Protein AF-0000000068183685 (afdb_homodimer)

Foldseek 3Di:
DDPPDDPPDPPPPPPPPPPPPPPCPVPLDWDDPDVPDTFFKKKKKKKWFAAPPPVRVLVVQLVVLCVVCVVVLVPQPFWPDWDWDADPP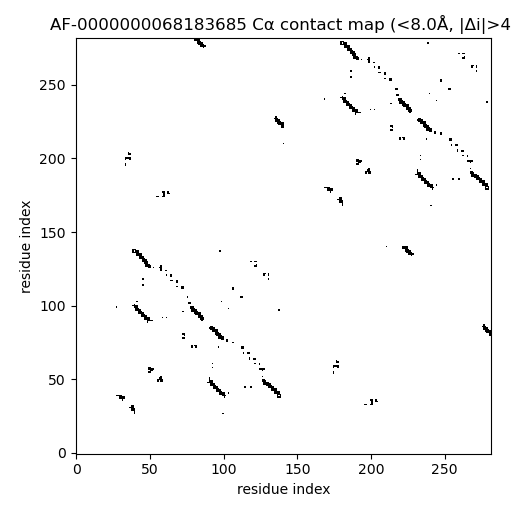RRMTMIITMGTPVSVVVCVVVVVPPVVSSLVSSVPRPRIGDIDMDMDGDDDD/DDPDDPPPDPPPPPPPPPPPPPPCPVPQDWDDPDPPDTFFKKKKKKKWAAAPPPVRVLVVQLVVLCVVCVVVLVPQPFWPDWDWDADPPRRMTMIMTMGTPVRVVVCVVVVVPPVVSSVVSSVPGPRIGDIDMDMDGDDDD

Sequence (282 aa):
MMLAGLSPHTFRHIFSRTAQIAANYNSRTMNTITEGVQFDTIAREWRCKWSVSDDKKSLQEAQKALESVLADVKKVEGVKDVQRVVCGGCLDFKVMTSLPADKFGAWEEAKFAPEEDFLGKLKEIDGISTIETQTFTLMPMMMLAGLSPHTFRHIFSRTAQIAANYNSRTMNTITEGVQFDTIAREWRCKWSVSDDKKSLQEAQKALESVLADVKKVEGVKDVQRVVCGGCLDFKVMTSLPADKFGAWEEAKFAPEEDFLGKLKEIDGISTIETQTFTLMPM

Secondary structure (DSSP, 8-state):
------------------------------EEEETTEEESEEEEEEEEE---HHHHHHHHHHHHHHHHHHHHHHHSTT--EEEEEE-TTT-EEEEEEEEEHHHHHHHHHTTTTTHHHHHHHHHTSTT-EEEEEEEEEEEE-/------------------------------EEEETTEEESEEEEEEEEE---HHHHHHHHHHHHHHHHHHHHHHHSTT--EEEEEE-TTT-EEEEEEEEEHHHHHHHHHTTTTTHHHHHHHHHTSTT-EEEEEEEEEEEE-

pLDDT: mean 85.51, std 25.71, range [27.3, 98.94]

Structure (mmCIF, N/CA/C/O backbone):
data_AF-0000000068183685-model_v1
#
loop_
_entity.id
_entity.type
_entity.pdbx_description
1 polymer 'Uncharacterized protein'
#
loop_
_atom_site.group_PDB
_atom_site.id
_atom_site.type_symbol
_atom_site.label_atom_id
_atom_site.label_alt_id
_atom_site.label_comp_id
_atom_site.label_asym_id
_atom_site.label_entity_id
_atom_site.label_seq_id
_atom_site.pdbx_PDB_ins_code
_atom_site.Cartn_x
_atom_site.Cartn_y
_atom_site.Cartn_z
_atom_site.occupancy
_atom_site.B_iso_or_equiv
_atom_site.auth_seq_id
_atom_site.auth_comp_id
_atom_site.auth_asym_id
_atom_site.auth_atom_id
_atom_site.pdbx_PDB_model_num
ATOM 1 N N . MET A 1 1 ? -35 -3.252 83.375 1 29.41 1 MET A N 1
ATOM 2 C CA . MET A 1 1 ? -33.688 -3.443 82.688 1 29.41 1 MET A CA 1
ATOM 3 C C . MET A 1 1 ? -33.875 -4.211 81.375 1 29.41 1 MET A C 1
ATOM 5 O O . MET A 1 1 ? -33.906 -5.441 81.375 1 29.41 1 MET A O 1
ATOM 9 N N . MET A 1 2 ? -34.75 -3.703 80.438 1 31.48 2 MET A N 1
ATOM 10 C CA . MET A 1 2 ? -35.281 -4.285 79.25 1 31.48 2 MET A CA 1
ATOM 11 C C . MET A 1 2 ? -34.188 -4.461 78.188 1 31.48 2 MET A C 1
ATOM 13 O O . MET A 1 2 ? -33.469 -3.508 77.875 1 31.48 2 MET A O 1
ATOM 17 N N . LEU A 1 3 ? -33.594 -5.652 78.062 1 31.31 3 LEU A N 1
ATOM 18 C CA . LEU A 1 3 ? -32.562 -6.215 77.188 1 31.31 3 LEU A CA 1
ATOM 19 C C . LEU A 1 3 ? -32.969 -6.031 75.688 1 31.31 3 LEU A C 1
ATOM 21 O O . LEU A 1 3 ? -33.969 -6.59 75.25 1 31.31 3 LEU A O 1
ATOM 25 N N . ALA A 1 4 ? -32.812 -4.828 75.188 1 34.06 4 ALA A N 1
ATOM 26 C CA . ALA A 1 4 ? -33.094 -4.453 73.812 1 34.06 4 ALA A CA 1
ATOM 27 C C . ALA A 1 4 ? -32.344 -5.359 72.812 1 34.06 4 ALA A C 1
ATOM 29 O O . ALA A 1 4 ? -31.172 -5.66 73 1 34.06 4 ALA A O 1
ATOM 30 N N . GLY A 1 5 ? -33.031 -6.277 72.25 1 30.73 5 GLY A N 1
ATOM 31 C CA . GLY A 1 5 ? -32.688 -7.324 71.312 1 30.73 5 GLY A CA 1
ATOM 32 C C . GLY A 1 5 ? -31.953 -6.809 70.125 1 30.73 5 GLY A C 1
ATOM 33 O O . GLY A 1 5 ? -32.312 -5.781 69.5 1 30.73 5 GLY A O 1
ATOM 34 N N . LEU A 1 6 ? -30.609 -7.078 70.062 1 34.59 6 LEU A N 1
ATOM 35 C CA . LEU A 1 6 ? -29.625 -6.789 69.062 1 34.59 6 LEU A CA 1
ATOM 36 C C . LEU A 1 6 ? -30.062 -7.324 67.688 1 34.59 6 LEU A C 1
ATOM 38 O O . LEU A 1 6 ? -30.422 -8.5 67.562 1 34.59 6 LEU A O 1
ATOM 42 N N . SER A 1 7 ? -30.719 -6.422 66.938 1 33.88 7 SER A N 1
ATOM 43 C CA . SER A 1 7 ? -31.188 -6.723 65.562 1 33.88 7 SER A CA 1
ATOM 44 C C . SER A 1 7 ? -30.047 -7.27 64.688 1 33.88 7 SER A C 1
ATOM 46 O O . SER A 1 7 ? -28.891 -6.852 64.875 1 33.88 7 SER A O 1
ATOM 48 N N . PRO A 1 8 ? -30.156 -8.531 64.188 1 36.31 8 PRO A N 1
ATOM 49 C CA . PRO A 1 8 ? -29.234 -9.234 63.281 1 36.31 8 PRO A CA 1
ATOM 50 C C . PRO A 1 8 ? -28.812 -8.398 62.062 1 36.31 8 PRO A C 1
ATOM 52 O O . PRO A 1 8 ? -29.641 -7.66 61.531 1 36.31 8 PRO A O 1
ATOM 55 N N . HIS A 1 9 ? -27.625 -7.738 62.156 1 37.47 9 HIS A N 1
ATOM 56 C CA . HIS A 1 9 ? -26.969 -7.035 61.062 1 37.47 9 HIS A CA 1
ATOM 57 C C . HIS A 1 9 ? -26.938 -7.895 59.781 1 37.47 9 HIS A C 1
ATOM 59 O O . HIS A 1 9 ? -26.562 -9.07 59.844 1 37.47 9 HIS A O 1
ATOM 65 N N . THR A 1 10 ? -27.891 -7.691 58.844 1 35.59 10 THR A N 1
ATOM 66 C CA . THR A 1 10 ? -28 -8.25 57.5 1 35.59 10 THR A CA 1
ATOM 67 C C . THR A 1 10 ? -26.688 -8.078 56.75 1 35.59 10 THR A C 1
ATOM 69 O O . THR A 1 10 ? -26.141 -6.973 56.688 1 35.59 10 THR A O 1
ATOM 72 N N . PHE A 1 11 ? -25.844 -9.164 56.688 1 30.97 11 PHE A N 1
ATOM 73 C CA . PHE A 1 11 ? -24.672 -9.344 55.844 1 30.97 11 PHE A CA 1
ATOM 74 C C . PHE A 1 11 ? -24.984 -8.953 54.406 1 30.97 11 PHE A C 1
ATOM 76 O O . PHE A 1 11 ? -25.797 -9.594 53.719 1 30.97 11 PHE A O 1
ATOM 83 N N . ARG A 1 12 ? -24.906 -7.609 54.062 1 28.78 12 ARG A N 1
ATOM 84 C CA . ARG A 1 12 ? -24.953 -7.148 52.688 1 28.78 12 ARG A CA 1
ATOM 85 C C . ARG A 1 12 ? -23.906 -7.863 51.844 1 28.78 12 ARG A C 1
ATOM 87 O O . ARG A 1 12 ? -22.703 -7.789 52.125 1 28.78 12 ARG A O 1
ATOM 94 N N . HIS A 1 13 ? -24.234 -9.07 51.25 1 30.5 13 HIS A N 1
ATOM 95 C CA . HIS A 1 13 ? -23.469 -9.742 50.219 1 30.5 13 HIS A CA 1
ATOM 96 C C . HIS A 1 13 ? -23.047 -8.758 49.125 1 30.5 13 HIS A C 1
ATOM 98 O O . HIS A 1 13 ? -23.875 -8.078 48.531 1 30.5 13 HIS A O 1
ATOM 104 N N . ILE A 1 14 ? -21.891 -8.094 49.344 1 30.34 14 ILE A N 1
ATOM 105 C CA . ILE A 1 14 ? -21.234 -7.324 48.281 1 30.34 14 ILE A CA 1
ATOM 106 C C . ILE A 1 14 ? -21 -8.219 47.062 1 30.34 14 ILE A C 1
ATOM 108 O O . ILE A 1 14 ? -20.219 -9.172 47.125 1 30.34 14 ILE A O 1
ATOM 112 N N . PHE A 1 15 ? -22.078 -8.648 46.312 1 31.09 15 PHE A N 1
ATOM 113 C CA . PHE A 1 15 ? -21.812 -9.273 45.031 1 31.09 15 PHE A CA 1
ATOM 114 C C . PHE A 1 15 ? -20.828 -8.445 44.219 1 31.09 15 PHE A C 1
ATOM 116 O O . PHE A 1 15 ? -20.969 -7.223 44.125 1 31.09 15 PHE A O 1
ATOM 123 N N . SER A 1 16 ? -19.547 -8.789 44.344 1 31.41 16 SER A N 1
ATOM 124 C CA . SER A 1 16 ? -18.469 -8.336 43.469 1 31.41 16 SER A CA 1
ATOM 125 C C . SER A 1 16 ? -18.891 -8.367 42 1 31.41 16 SER A C 1
ATOM 127 O O . SER A 1 16 ? -19.297 -9.414 41.5 1 31.41 16 SER A O 1
ATOM 129 N N . ARG A 1 17 ? -19.547 -7.293 41.531 1 31.34 17 ARG A N 1
ATOM 130 C CA . ARG A 1 17 ? -19.688 -7.164 40.094 1 31.34 17 ARG A CA 1
ATOM 131 C C . ARG A 1 17 ? -18.344 -7.398 39.375 1 31.34 17 ARG A C 1
ATOM 133 O O . ARG A 1 17 ? -17.422 -6.594 39.5 1 31.34 17 ARG A O 1
ATOM 140 N N . THR A 1 18 ? -17.859 -8.648 39.375 1 31.94 18 THR A N 1
ATOM 141 C CA . THR A 1 18 ? -16.828 -8.898 38.375 1 31.94 18 THR A CA 1
ATOM 142 C C . THR A 1 18 ? -17.172 -8.219 37.062 1 31.94 18 THR A C 1
ATOM 144 O O . THR A 1 18 ? -18.172 -8.555 36.438 1 31.94 18 THR A O 1
ATOM 147 N N . ALA A 1 19 ? -17.031 -6.926 36.969 1 29.56 19 ALA A N 1
ATOM 148 C CA . ALA A 1 19 ? -17.047 -6.301 35.625 1 29.56 19 ALA A CA 1
ATOM 149 C C . ALA A 1 19 ? -16.219 -7.102 34.656 1 29.56 19 ALA A C 1
ATOM 151 O O . ALA A 1 19 ? -15.008 -7.258 34.844 1 29.56 19 ALA A O 1
ATOM 152 N N . GLN A 1 20 ? -16.672 -8.281 34.188 1 31.92 20 GLN A N 1
ATOM 153 C CA . GLN A 1 20 ? -16.047 -8.805 32.969 1 31.92 20 GLN A CA 1
ATOM 154 C C . GLN A 1 20 ? -15.703 -7.684 31.984 1 31.92 20 GLN A C 1
ATOM 156 O O . GLN A 1 20 ? -16.578 -6.93 31.578 1 31.92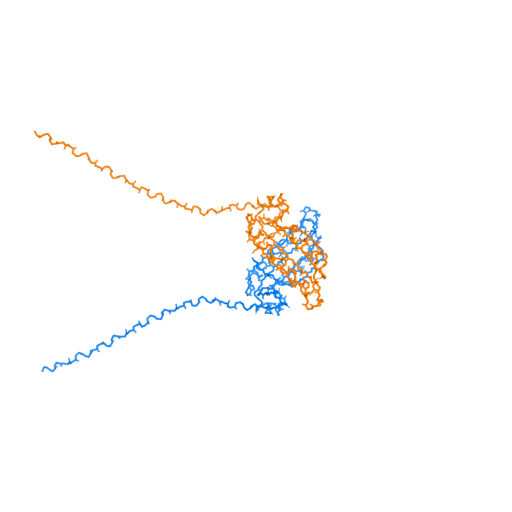 20 GLN A O 1
ATOM 161 N N . ILE A 1 21 ? -14.672 -7.047 32.219 1 32.75 21 ILE A N 1
ATOM 162 C CA . ILE A 1 21 ? -14.148 -6.234 31.109 1 32.75 21 ILE A CA 1
ATOM 163 C C . ILE A 1 21 ? -14.406 -6.938 29.781 1 32.75 21 ILE A C 1
ATOM 165 O O . ILE A 1 21 ? -13.875 -8.023 29.531 1 32.75 21 ILE A O 1
ATOM 169 N N . ALA A 1 22 ? -15.656 -7 29.359 1 29.16 22 ALA A N 1
ATOM 170 C CA . ALA A 1 22 ? -15.852 -7.375 27.953 1 29.16 22 ALA A CA 1
ATOM 171 C C . ALA A 1 22 ? -14.766 -6.762 27.078 1 29.16 22 ALA A C 1
ATOM 173 O O . ALA A 1 22 ? -14.547 -5.551 27.109 1 29.16 22 ALA A O 1
ATOM 174 N N . ALA A 1 23 ? -13.695 -7.363 27.031 1 32.25 23 ALA A N 1
ATOM 175 C CA . ALA A 1 23 ? -12.883 -7.016 25.875 1 32.25 23 ALA A CA 1
ATOM 176 C C . ALA A 1 23 ? -13.758 -6.648 24.688 1 32.25 23 ALA A C 1
ATOM 178 O O . ALA A 1 23 ? -14.641 -7.418 24.297 1 32.25 23 ALA A O 1
ATOM 179 N N . ASN A 1 24 ? -14.25 -5.461 24.719 1 33.72 24 ASN A N 1
ATOM 180 C CA . ASN A 1 24 ? -14.875 -4.973 23.5 1 33.72 24 ASN A CA 1
ATOM 181 C C . ASN A 1 24 ? -14.297 -5.645 22.25 1 33.72 24 ASN A C 1
ATOM 183 O O . ASN A 1 24 ? -13.211 -5.277 21.797 1 33.72 24 ASN A O 1
ATOM 187 N N . TYR A 1 25 ? -14.234 -6.988 22.297 1 38.44 25 TYR A N 1
ATOM 188 C CA . TYR A 1 25 ? -14.109 -7.531 20.953 1 38.44 25 TYR A CA 1
ATOM 189 C C . TYR A 1 25 ? -14.844 -6.66 19.938 1 38.44 25 TYR A C 1
ATOM 191 O O . TYR A 1 25 ? -16.078 -6.652 19.891 1 38.44 25 TYR A O 1
ATOM 199 N N . ASN A 1 26 ? -14.641 -5.406 19.812 1 40.91 26 ASN A N 1
ATOM 200 C CA . ASN A 1 26 ? -15.211 -4.688 18.672 1 40.91 26 ASN A CA 1
ATOM 201 C C . ASN A 1 26 ? -15.477 -5.621 17.5 1 40.91 26 ASN A C 1
ATOM 203 O O . ASN A 1 26 ? -14.547 -6.199 16.938 1 40.91 26 ASN A O 1
ATOM 207 N N . SER A 1 27 ? -16.438 -6.449 17.469 1 48.84 27 SER A N 1
ATOM 208 C CA . SER A 1 27 ? -17.031 -7.238 16.391 1 48.84 27 SER A CA 1
ATOM 209 C C . SER A 1 27 ? -16.766 -6.594 15.039 1 48.84 27 SER A C 1
ATOM 211 O O . SER A 1 27 ? -17.453 -5.637 14.664 1 48.84 27 SER A O 1
ATOM 213 N N . ARG A 1 28 ? -15.523 -6.391 14.656 1 63.44 28 ARG A N 1
ATOM 214 C CA . ARG A 1 28 ? -15.227 -5.84 13.336 1 63.44 28 ARG A CA 1
ATOM 215 C C . ARG A 1 28 ? -16.047 -6.539 12.258 1 63.44 28 ARG A C 1
ATOM 217 O O . ARG A 1 28 ? -15.945 -7.758 12.086 1 63.44 28 ARG A O 1
ATOM 224 N N . THR A 1 29 ? -17.188 -5.992 11.961 1 83.44 29 THR A N 1
ATOM 225 C CA . THR A 1 29 ? -18.047 -6.523 10.906 1 83.44 29 THR A CA 1
ATOM 226 C C . THR A 1 29 ? -17.297 -6.609 9.586 1 83.44 29 THR A C 1
ATOM 228 O O . THR A 1 29 ? -16.75 -5.605 9.102 1 83.44 29 THR A O 1
ATOM 231 N N . MET A 1 30 ? -17.047 -7.891 9.188 1 92.25 30 MET A N 1
ATOM 232 C CA . MET A 1 30 ? -16.422 -8.117 7.887 1 92.25 30 MET A CA 1
ATOM 233 C C . MET A 1 30 ? -17.406 -7.867 6.754 1 92.25 30 MET A C 1
ATOM 235 O O . MET A 1 30 ? -18.547 -8.336 6.797 1 92.25 30 MET A O 1
ATOM 239 N N . ASN A 1 31 ? -17.031 -6.945 5.836 1 96.69 31 ASN A N 1
ATOM 240 C CA . ASN A 1 31 ? -17.766 -6.742 4.594 1 96.69 31 ASN A CA 1
ATOM 241 C C . ASN A 1 31 ? -17.312 -7.715 3.508 1 96.69 31 ASN A C 1
ATOM 243 O O . ASN A 1 31 ? -16.172 -8.156 3.504 1 96.69 31 ASN A O 1
ATOM 247 N N . THR A 1 32 ? -18.234 -8.039 2.617 1 97.56 32 THR A N 1
ATOM 248 C CA . THR A 1 32 ? -17.938 -8.992 1.558 1 97.56 32 THR A CA 1
ATOM 249 C C . THR A 1 32 ? -17.922 -8.305 0.196 1 97.56 32 THR A C 1
ATOM 251 O O . THR A 1 32 ? -18.906 -7.664 -0.185 1 97.56 32 THR A O 1
ATOM 254 N N . ILE A 1 33 ? -16.812 -8.477 -0.546 1 97.62 33 ILE A N 1
ATOM 255 C CA . ILE A 1 33 ? -16.734 -7.996 -1.922 1 97.62 33 ILE A CA 1
ATOM 256 C C . ILE A 1 33 ? -17.344 -9.031 -2.863 1 97.62 33 ILE A C 1
ATOM 258 O O . ILE A 1 33 ? -18.172 -8.703 -3.709 1 97.62 33 ILE A O 1
ATOM 262 N N . THR A 1 34 ? -16.922 -10.203 -2.691 1 98.06 34 THR A N 1
ATOM 263 C CA . THR A 1 34 ? -17.375 -11.414 -3.359 1 98.06 34 THR A CA 1
ATOM 264 C C . THR A 1 34 ? -17.031 -12.656 -2.541 1 98.06 34 THR A C 1
ATOM 266 O O . THR A 1 34 ? -16.438 -12.547 -1.465 1 98.06 34 THR A O 1
ATOM 269 N N . GLU A 1 35 ? -17.375 -13.789 -2.971 1 97.25 35 GLU A N 1
ATOM 270 C CA . GLU A 1 35 ? -17.141 -15.016 -2.219 1 97.25 35 GLU A CA 1
ATOM 271 C C . GLU A 1 35 ? -15.664 -15.18 -1.865 1 97.25 35 GLU A C 1
ATOM 273 O O . GLU A 1 35 ? -14.805 -15.18 -2.75 1 97.25 35 GLU A O 1
ATOM 278 N N . GLY A 1 36 ? -15.445 -15.234 -0.589 1 97.5 36 GLY A N 1
ATOM 279 C CA . GLY A 1 36 ? -14.102 -15.508 -0.115 1 97.5 36 GLY A CA 1
ATOM 280 C C . GLY A 1 36 ? -13.258 -14.258 0.031 1 97.5 36 GLY A C 1
ATOM 281 O O . GLY A 1 36 ? -12.133 -14.312 0.539 1 97.5 36 GLY A O 1
ATOM 282 N N . VAL A 1 37 ? -13.773 -13.102 -0.428 1 98.5 37 VAL A N 1
ATOM 283 C CA . VAL A 1 37 ? -13.016 -11.859 -0.36 1 98.5 37 VAL A CA 1
ATOM 284 C C . VAL A 1 37 ? -13.742 -10.859 0.548 1 98.5 37 VAL A C 1
ATOM 286 O O . VAL A 1 37 ? -14.75 -10.273 0.157 1 98.5 37 VAL A O 1
ATOM 289 N N . GLN A 1 38 ? -13.141 -10.719 1.725 1 98.25 38 GLN A N 1
ATOM 290 C CA . GLN A 1 38 ? -13.773 -9.883 2.744 1 98.25 38 GLN A CA 1
ATOM 291 C C . GLN A 1 38 ? -12.82 -8.797 3.232 1 98.25 38 GLN A C 1
ATOM 293 O O . GLN A 1 38 ? -11.609 -8.867 2.98 1 98.25 38 GLN A O 1
ATOM 298 N N . PHE A 1 39 ? -13.461 -7.801 3.799 1 98.38 39 PHE A N 1
ATOM 299 C CA . PHE A 1 39 ? -12.641 -6.73 4.355 1 98.38 39 PHE A CA 1
ATOM 300 C C . PHE A 1 39 ? -13.336 -6.066 5.535 1 98.38 39 PHE A C 1
ATOM 302 O O . PHE A 1 39 ? -14.562 -6.113 5.641 1 98.38 39 PHE A O 1
ATOM 309 N N . ASP A 1 40 ? -12.531 -5.418 6.383 1 98.19 40 ASP A N 1
ATOM 310 C CA . ASP A 1 40 ? -13.062 -4.574 7.453 1 98.19 40 ASP A CA 1
ATOM 311 C C . ASP A 1 40 ? -12.312 -3.244 7.523 1 98.19 40 ASP A C 1
ATOM 313 O O . ASP A 1 40 ? -12.625 -2.393 8.352 1 98.19 40 ASP A O 1
ATOM 317 N N . THR A 1 41 ? -11.305 -3.111 6.625 1 98.56 41 THR A N 1
ATOM 318 C CA . THR A 1 41 ? -10.43 -1.942 6.641 1 98.56 41 THR A CA 1
ATOM 319 C C . THR A 1 41 ? -10.367 -1.294 5.262 1 98.56 41 THR A C 1
ATOM 321 O O . THR A 1 41 ? -10.172 -1.979 4.258 1 98.56 41 THR A O 1
ATOM 324 N N . ILE A 1 42 ? -10.57 -0.031 5.168 1 98.62 42 ILE A N 1
ATOM 325 C CA . ILE A 1 42 ? -10.477 0.771 3.955 1 98.62 42 ILE A CA 1
ATOM 326 C C . ILE A 1 42 ? -9.344 1.785 4.094 1 98.62 42 ILE A C 1
ATOM 328 O O . ILE A 1 42 ? -9.109 2.318 5.18 1 98.62 42 ILE A O 1
ATOM 332 N N . ALA A 1 43 ? -8.688 2.008 3.025 1 98.88 43 ALA A N 1
ATOM 333 C CA . ALA A 1 43 ? -7.602 2.984 3.021 1 98.88 43 ALA A CA 1
ATOM 334 C C . ALA A 1 43 ? -7.848 4.078 1.986 1 98.88 43 ALA A C 1
ATOM 336 O O . ALA A 1 43 ? -8.375 3.807 0.904 1 98.88 43 ALA A O 1
ATOM 337 N N . ARG A 1 44 ? -7.473 5.273 2.295 1 98.88 44 ARG A N 1
ATOM 338 C CA . ARG A 1 44 ? -7.332 6.414 1.394 1 98.88 44 ARG A CA 1
ATOM 339 C C . ARG A 1 44 ? -5.867 6.66 1.045 1 98.88 44 ARG A C 1
ATOM 341 O O . ARG A 1 44 ? -5.02 6.773 1.936 1 98.88 44 ARG A O 1
ATOM 348 N N . GLU A 1 45 ? -5.633 6.652 -0.215 1 98.88 45 GLU A N 1
ATOM 349 C CA . GLU A 1 45 ? -4.266 6.859 -0.687 1 98.88 45 GLU A CA 1
ATOM 350 C C . GLU A 1 45 ? -4.121 8.219 -1.374 1 98.88 45 GLU A C 1
ATOM 352 O O . GLU A 1 45 ? -4.93 8.57 -2.234 1 98.88 45 GLU A O 1
ATOM 357 N N . TRP A 1 46 ? -3.135 8.953 -0.971 1 98.88 46 TRP A N 1
A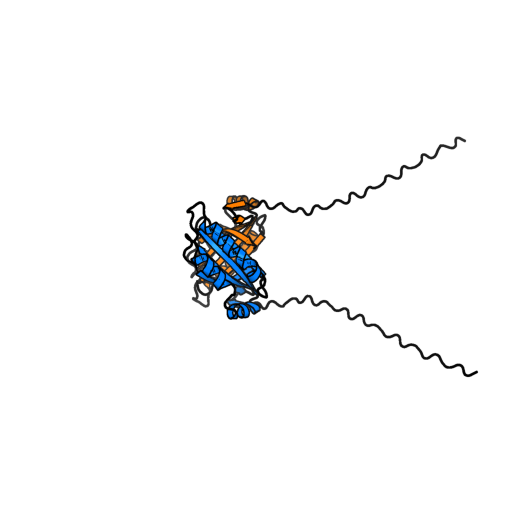TOM 358 C CA . TRP A 1 46 ? -2.596 10.094 -1.701 1 98.88 46 TRP A CA 1
ATOM 359 C C . TRP A 1 46 ? -1.309 9.719 -2.426 1 98.88 46 TRP A C 1
ATOM 361 O O . TRP A 1 46 ? -0.416 9.102 -1.841 1 98.88 46 TRP A O 1
ATOM 371 N N . ARG A 1 47 ? -1.239 10.07 -3.732 1 98.69 47 ARG A N 1
ATOM 372 C CA . ARG A 1 47 ? -0.028 9.664 -4.438 1 98.69 47 ARG A CA 1
ATOM 373 C C . ARG A 1 47 ? 0.417 10.742 -5.426 1 98.69 47 ARG A C 1
ATOM 375 O O . ARG A 1 47 ? -0.407 11.5 -5.934 1 98.69 47 ARG A O 1
ATOM 382 N N . CYS A 1 48 ? 1.659 10.75 -5.668 1 98.94 48 CYS A N 1
ATOM 383 C CA . CYS A 1 48 ? 2.271 11.594 -6.684 1 98.94 48 CYS A CA 1
ATOM 384 C C . CYS A 1 48 ? 3.58 10.984 -7.184 1 98.94 48 CYS A C 1
ATOM 386 O O . CYS A 1 48 ? 4.004 9.93 -6.703 1 98.94 48 CYS A O 1
ATOM 388 N N . LYS A 1 49 ? 4.07 11.578 -8.203 1 98.94 49 LYS A N 1
ATOM 389 C CA . LYS A 1 49 ? 5.41 11.25 -8.672 1 98.94 49 LYS A CA 1
ATOM 390 C C . LYS A 1 49 ? 6.41 12.344 -8.297 1 98.94 49 LYS A C 1
ATOM 392 O O . LYS A 1 49 ? 6.09 13.531 -8.367 1 98.94 49 LYS A O 1
ATOM 397 N N . TRP A 1 50 ? 7.539 11.922 -7.875 1 98.88 50 TRP A N 1
ATOM 398 C CA . TRP A 1 50 ? 8.625 12.852 -7.582 1 98.88 50 TRP A CA 1
ATOM 399 C C . TRP A 1 50 ? 9.711 12.773 -8.656 1 98.88 50 TRP A C 1
ATOM 401 O O . TRP A 1 50 ? 9.633 11.945 -9.562 1 98.88 50 TRP A O 1
ATOM 411 N N . SER A 1 51 ? 10.641 13.734 -8.57 1 98.62 51 SER A N 1
ATOM 412 C CA . SER A 1 51 ? 11.703 13.812 -9.57 1 98.62 51 SER A CA 1
ATOM 413 C C . SER A 1 51 ? 13.07 13.555 -8.945 1 98.62 51 SER A C 1
ATOM 415 O O . SER A 1 51 ? 13.328 13.945 -7.805 1 98.62 51 SER A O 1
ATOM 417 N N . VAL A 1 52 ? 13.938 13 -9.773 1 98 52 VAL A N 1
ATOM 418 C CA . VAL A 1 52 ? 15.289 12.703 -9.305 1 98 52 VAL A CA 1
ATOM 419 C C . VAL A 1 52 ? 16.141 13.961 -9.359 1 98 52 VAL A C 1
ATOM 421 O O . VAL A 1 52 ? 17.25 13.992 -8.812 1 98 52 VAL A O 1
ATOM 424 N N . SER A 1 53 ? 15.648 14.992 -9.891 1 97.25 53 SER A N 1
ATOM 425 C CA . SER A 1 53 ? 16.406 16.234 -10.086 1 97.25 53 SER A CA 1
ATOM 426 C C . SER A 1 53 ? 16.734 16.891 -8.758 1 97.25 53 SER A C 1
ATOM 428 O O . SER A 1 53 ? 16.062 16.656 -7.75 1 97.25 53 SER A O 1
ATOM 430 N N . ASP A 1 54 ? 17.859 17.719 -8.758 1 97.06 54 ASP A N 1
ATOM 431 C CA . ASP A 1 54 ? 18.266 18.547 -7.625 1 97.06 54 ASP A CA 1
ATOM 432 C C . ASP A 1 54 ? 18.375 17.734 -6.344 1 97.06 54 ASP A C 1
ATOM 434 O O . ASP A 1 54 ? 17.797 18.094 -5.316 1 97.06 54 ASP A O 1
ATOM 438 N N . ASP A 1 55 ? 18.984 16.562 -6.449 1 97 55 ASP A N 1
ATOM 439 C CA . ASP A 1 55 ? 19.219 15.672 -5.316 1 97 55 ASP A CA 1
ATOM 440 C C . ASP A 1 55 ? 17.891 15.266 -4.672 1 97 55 ASP A C 1
ATOM 442 O O . ASP A 1 55 ? 17.75 15.297 -3.447 1 97 55 ASP A O 1
ATOM 446 N N . LYS A 1 56 ? 16.906 15 -5.48 1 98.5 56 LYS A N 1
ATOM 447 C CA . LYS A 1 56 ? 15.594 14.508 -5.059 1 98.5 56 LYS A CA 1
ATOM 448 C C . LYS A 1 56 ? 14.883 15.539 -4.18 1 98.5 56 LYS A C 1
ATOM 450 O O . LYS A 1 56 ? 14.219 15.172 -3.201 1 98.5 56 LYS A O 1
ATOM 455 N N . LYS A 1 57 ? 15.008 16.797 -4.496 1 98.69 57 LYS A N 1
ATOM 456 C CA . LYS A 1 57 ? 14.43 17.891 -3.701 1 98.69 57 LYS A CA 1
ATOM 457 C C . LYS A 1 57 ? 12.914 17.75 -3.611 1 98.69 57 LYS A C 1
ATOM 459 O O . LYS A 1 57 ? 12.32 18.016 -2.566 1 98.69 57 LYS A O 1
ATOM 464 N N . SER A 1 58 ? 12.312 17.391 -4.723 1 98.88 58 SER A N 1
ATOM 465 C CA . SER A 1 58 ? 10.867 17.25 -4.703 1 98.88 58 SER A CA 1
ATOM 466 C C . SER A 1 58 ? 10.43 16.172 -3.719 1 98.88 58 SER A C 1
ATOM 468 O O . SER A 1 58 ? 9.383 16.297 -3.072 1 98.88 58 SER A O 1
ATOM 470 N N . LEU A 1 59 ? 11.18 15.102 -3.578 1 98.88 59 LEU A N 1
ATOM 471 C CA . LEU A 1 59 ? 10.883 14.062 -2.6 1 98.88 59 LEU A CA 1
ATOM 472 C C . LEU A 1 59 ? 11.055 14.586 -1.179 1 98.88 59 LEU A C 1
ATOM 474 O O . LEU A 1 59 ? 10.234 14.305 -0.304 1 98.88 59 LEU A O 1
ATOM 478 N N . GLN A 1 60 ? 12.125 15.336 -0.931 1 98.88 60 GLN A N 1
ATOM 479 C CA . GLN A 1 60 ? 12.352 15.961 0.368 1 98.88 60 GLN A CA 1
ATOM 480 C C . GLN A 1 60 ? 11.172 16.844 0.757 1 98.88 60 GLN A C 1
ATOM 482 O O . GLN A 1 60 ? 10.688 16.781 1.889 1 98.88 60 GLN A O 1
ATOM 487 N N . GLU A 1 61 ? 10.727 17.594 -0.181 1 98.88 61 GLU A N 1
ATOM 488 C CA . GLU A 1 61 ? 9.641 18.547 0.076 1 98.88 61 GLU A CA 1
ATOM 489 C C . GLU A 1 61 ? 8.312 17.812 0.259 1 98.88 61 GLU A C 1
ATOM 491 O O . GLU A 1 61 ? 7.473 18.234 1.052 1 98.88 61 GLU A O 1
ATOM 496 N N . ALA A 1 62 ? 8.133 16.75 -0.508 1 98.94 62 ALA A N 1
ATOM 497 C CA . ALA A 1 62 ? 6.938 15.938 -0.298 1 98.94 62 ALA A CA 1
ATOM 498 C C . ALA A 1 62 ? 6.906 15.367 1.117 1 98.94 62 ALA A C 1
ATOM 500 O O . ALA A 1 62 ? 5.852 15.344 1.759 1 98.94 62 ALA A O 1
ATOM 501 N N . GLN A 1 63 ? 8.031 14.922 1.58 1 98.94 63 GLN A N 1
ATOM 502 C CA . GLN A 1 63 ? 8.133 14.422 2.947 1 98.94 63 GLN A CA 1
ATOM 503 C C . GLN A 1 63 ? 7.781 15.508 3.959 1 98.94 63 GLN A C 1
ATOM 505 O O . GLN A 1 63 ? 7.051 15.25 4.918 1 98.94 63 GLN A O 1
ATOM 510 N N . LYS A 1 64 ? 8.289 16.656 3.766 1 98.88 64 LYS A N 1
ATOM 511 C CA . LYS A 1 64 ? 7.977 17.766 4.652 1 98.88 64 LYS A CA 1
ATOM 512 C C . LYS A 1 64 ? 6.484 18.078 4.629 1 98.88 64 LYS A C 1
ATOM 514 O O . LYS A 1 64 ? 5.891 18.391 5.664 1 98.88 64 LYS A O 1
ATOM 519 N N . ALA A 1 65 ? 5.938 18.047 3.416 1 98.94 65 ALA A N 1
ATOM 520 C CA . ALA A 1 65 ? 4.496 18.266 3.293 1 98.94 65 ALA A CA 1
ATOM 521 C C . ALA A 1 65 ? 3.721 17.234 4.113 1 98.94 65 ALA A C 1
ATOM 523 O O . ALA A 1 65 ? 2.775 17.594 4.828 1 98.94 65 ALA A O 1
ATOM 524 N N . LEU A 1 66 ? 4.152 15.992 4.074 1 98.88 66 LEU A N 1
ATOM 525 C CA . LEU A 1 66 ? 3.502 14.953 4.855 1 98.88 66 LEU A CA 1
ATOM 526 C C . LEU A 1 66 ? 3.631 15.227 6.348 1 98.88 66 LEU A C 1
ATOM 528 O O . LEU A 1 66 ? 2.648 15.141 7.086 1 98.88 66 LEU A O 1
ATOM 532 N N . GLU A 1 67 ? 4.777 15.594 6.789 1 98.69 67 GLU A N 1
ATOM 533 C CA . GLU A 1 67 ? 5.02 15.852 8.203 1 98.69 67 GLU A CA 1
ATOM 534 C C . GLU A 1 67 ? 4.145 16.984 8.719 1 98.69 67 GLU A C 1
ATOM 536 O O . GLU A 1 67 ? 3.721 16.984 9.875 1 98.69 67 GLU A O 1
ATOM 541 N N . SER A 1 68 ? 3.871 17.891 7.891 1 98.69 68 SER A N 1
ATOM 542 C CA . SER A 1 68 ? 3.105 19.062 8.297 1 98.69 68 SER A CA 1
ATOM 543 C C . SER A 1 68 ? 1.648 18.703 8.57 1 98.69 68 SER A C 1
ATOM 545 O O . SER A 1 68 ? 0.936 19.453 9.25 1 98.69 68 SER A O 1
ATOM 547 N N . VAL A 1 69 ? 1.17 17.578 7.992 1 98.75 69 VAL A N 1
ATOM 548 C CA . VAL A 1 69 ? -0.24 17.25 8.164 1 98.75 69 VAL A CA 1
ATOM 549 C C . VAL A 1 69 ? -0.374 15.953 8.969 1 98.75 69 VAL A C 1
ATOM 551 O O . VAL A 1 69 ? -1.486 15.523 9.281 1 98.75 69 VAL A O 1
ATOM 554 N N . LEU A 1 70 ? 0.669 15.328 9.305 1 98.75 70 LEU A N 1
ATOM 555 C CA . LEU A 1 70 ? 0.668 13.977 9.859 1 98.75 70 LEU A CA 1
ATOM 556 C C . LEU A 1 70 ? -0.104 13.938 11.18 1 98.75 70 LEU A C 1
ATOM 558 O O . LEU A 1 70 ? -0.875 13 11.414 1 98.75 70 LEU A O 1
ATOM 562 N N . ALA A 1 71 ? 0.104 14.906 12.023 1 98.5 71 ALA A N 1
ATOM 563 C CA . ALA A 1 71 ? -0.604 14.953 13.297 1 98.5 71 ALA A CA 1
ATOM 564 C C . ALA A 1 71 ? -2.115 15 13.086 1 98.5 71 ALA A C 1
ATOM 566 O O . ALA A 1 71 ? -2.871 14.344 13.805 1 98.5 71 ALA A O 1
ATOM 567 N N . ASP A 1 72 ? -2.564 15.766 12.125 1 98.62 72 ASP A N 1
ATOM 568 C CA . ASP A 1 72 ? -3.986 15.891 11.82 1 98.62 72 ASP A CA 1
ATOM 569 C C . ASP A 1 72 ? -4.547 14.578 11.273 1 98.62 72 ASP A C 1
ATOM 571 O O . ASP A 1 72 ? -5.652 14.164 11.641 1 98.62 72 ASP A O 1
ATOM 575 N N . VAL A 1 73 ? -3.791 13.938 10.359 1 98.75 73 VAL A N 1
ATOM 576 C CA . VAL A 1 73 ? -4.215 12.648 9.812 1 98.75 73 VAL A CA 1
ATOM 577 C C . VAL A 1 73 ? -4.379 11.641 10.945 1 98.75 73 VAL A C 1
ATOM 579 O O . VAL A 1 73 ? -5.367 10.906 10.992 1 98.75 73 VAL A O 1
ATOM 582 N N . LYS A 1 74 ? -3.473 11.586 11.844 1 98.44 74 LYS A N 1
ATOM 583 C CA . LYS A 1 74 ? -3.461 10.594 12.922 1 98.44 74 LYS A CA 1
ATOM 584 C C . LYS A 1 74 ? -4.574 10.859 13.93 1 98.44 74 LYS A C 1
ATOM 586 O O . LYS A 1 74 ? -4.93 9.984 14.711 1 98.44 74 LYS A O 1
ATOM 591 N N . LYS A 1 75 ? -5.137 12.062 13.945 1 97.94 75 LYS A N 1
ATOM 592 C CA . LYS A 1 75 ? -6.211 12.43 14.859 1 97.94 75 LYS A CA 1
ATOM 593 C C . LYS A 1 75 ? -7.574 12.031 14.297 1 97.94 75 LYS A C 1
ATOM 595 O O . LYS A 1 75 ? -8.578 12.07 15 1 97.94 75 LYS A O 1
ATOM 600 N N . VAL A 1 76 ? -7.539 11.703 13.023 1 98.38 76 VAL A N 1
ATOM 601 C CA . VAL A 1 76 ? -8.797 11.242 12.438 1 98.38 76 VAL A CA 1
ATOM 602 C C . VAL A 1 76 ? -9.32 10.039 13.219 1 98.38 76 VAL A C 1
ATOM 604 O O . VAL A 1 76 ? -8.578 9.094 13.484 1 98.38 76 VAL A O 1
ATOM 607 N N . GLU A 1 77 ? -10.555 10.023 13.562 1 97.5 77 GLU A N 1
ATOM 608 C CA . GLU A 1 77 ? -11.141 8.977 14.391 1 97.5 77 GLU A CA 1
ATOM 609 C C . GLU A 1 77 ? -11.07 7.621 13.688 1 97.5 77 GLU A C 1
ATOM 611 O O . GLU A 1 77 ? -11.531 7.473 12.555 1 97.5 77 GLU A O 1
ATOM 616 N N . GLY A 1 78 ? -10.445 6.711 14.375 1 97.69 78 GLY A N 1
ATOM 617 C CA . GLY A 1 78 ? -10.453 5.34 13.898 1 97.69 78 GLY A CA 1
ATOM 618 C C . GLY A 1 78 ? -9.219 4.98 13.094 1 97.69 78 GLY A C 1
ATOM 619 O O . GLY A 1 78 ? -9.047 3.828 12.688 1 97.69 78 GLY A O 1
ATOM 620 N N . VAL A 1 79 ? -8.367 5.898 12.836 1 98.5 79 VAL A N 1
ATOM 621 C CA . VAL A 1 79 ? -7.176 5.602 12.047 1 98.5 79 VAL A CA 1
ATOM 622 C C . VAL A 1 79 ? -6.434 4.418 12.656 1 98.5 79 VAL A C 1
ATOM 624 O O . VAL A 1 79 ? -6.098 4.43 13.844 1 98.5 79 VAL A O 1
ATOM 627 N N . LYS A 1 80 ? -6.184 3.416 11.82 1 97.5 80 LYS A N 1
ATOM 628 C CA . LYS A 1 80 ? -5.43 2.223 12.195 1 97.5 80 LYS A CA 1
ATOM 629 C C . LYS A 1 80 ? -3.939 2.412 11.945 1 97.5 80 LYS A C 1
ATOM 631 O O . LYS A 1 80 ? -3.107 1.993 12.75 1 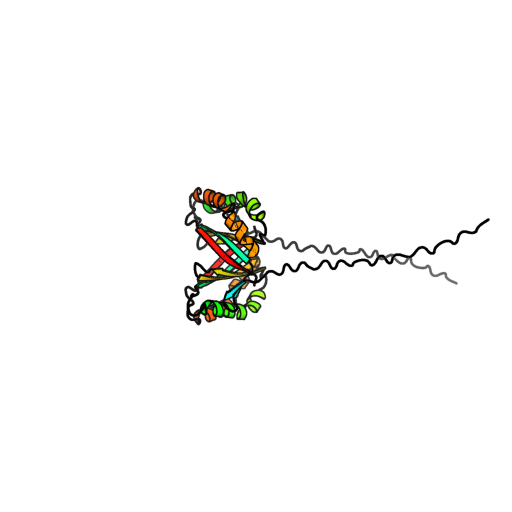97.5 80 LYS A O 1
ATOM 636 N N . ASP A 1 81 ? -3.711 3.012 10.797 1 97.44 81 ASP A N 1
ATOM 637 C CA . ASP A 1 81 ? -2.326 3.113 10.344 1 97.44 81 ASP A CA 1
ATOM 638 C C . ASP A 1 81 ? -2.17 4.207 9.297 1 97.44 81 ASP A C 1
ATOM 640 O O . ASP A 1 81 ? -3.115 4.512 8.562 1 97.44 81 ASP A O 1
ATOM 644 N N . VAL A 1 82 ? -1.069 4.852 9.32 1 98.88 82 VAL A N 1
ATOM 645 C CA . VAL A 1 82 ? -0.593 5.719 8.25 1 98.88 82 VAL A CA 1
ATOM 646 C C . VAL A 1 82 ? 0.75 5.207 7.73 1 98.88 82 VAL A C 1
ATOM 648 O O . VAL A 1 82 ? 1.697 5.043 8.5 1 98.88 82 VAL A O 1
ATOM 651 N N . GLN A 1 83 ? 0.822 4.926 6.441 1 98.81 83 GLN A N 1
ATOM 652 C CA . GLN A 1 83 ? 2.035 4.387 5.836 1 98.81 83 GLN A CA 1
ATOM 653 C C . GLN A 1 83 ? 2.506 5.262 4.68 1 98.81 83 GLN A C 1
ATOM 655 O O . GLN A 1 83 ? 1.691 5.785 3.916 1 98.81 83 GLN A O 1
ATOM 660 N N . ARG A 1 84 ? 3.777 5.387 4.578 1 98.94 84 ARG A N 1
ATOM 661 C CA . ARG A 1 84 ? 4.398 6.07 3.449 1 98.94 84 ARG A CA 1
ATOM 662 C C . ARG A 1 84 ? 5.133 5.086 2.545 1 98.94 84 ARG A C 1
ATOM 664 O O . ARG A 1 84 ? 5.887 4.242 3.027 1 98.94 84 ARG A O 1
ATOM 671 N N . VAL A 1 85 ? 4.855 5.207 1.301 1 98.94 85 VAL A N 1
ATOM 672 C CA . VAL A 1 85 ? 5.543 4.438 0.266 1 98.94 85 VAL A CA 1
ATOM 673 C C . VAL A 1 85 ? 6.461 5.359 -0.538 1 98.94 85 VAL A C 1
ATOM 675 O O . VAL A 1 85 ? 6.043 6.434 -0.972 1 98.94 85 VAL A O 1
ATOM 678 N N . VAL A 1 86 ? 7.684 4.996 -0.688 1 98.88 86 VAL A N 1
ATOM 679 C CA . VAL A 1 86 ? 8.578 5.637 -1.648 1 98.88 86 VAL A CA 1
ATOM 680 C C . VAL A 1 86 ? 9.172 4.586 -2.584 1 98.88 86 VAL A C 1
ATOM 682 O O . VAL A 1 86 ? 9.742 3.592 -2.131 1 98.88 86 VAL A O 1
ATOM 685 N N . CYS A 1 87 ? 9 4.848 -3.865 1 98.56 87 CYS A N 1
ATOM 686 C CA . CYS A 1 87 ? 9.57 3.975 -4.883 1 98.56 87 CYS A CA 1
ATOM 687 C C . CYS A 1 87 ? 10.617 4.715 -5.711 1 98.56 87 CYS A C 1
ATOM 689 O O . CYS A 1 87 ? 10.312 5.73 -6.336 1 98.56 87 CYS A O 1
ATOM 691 N N . GLY A 1 88 ? 11.742 4.148 -5.738 1 97.06 88 GLY A N 1
ATOM 692 C CA . GLY A 1 88 ? 12.812 4.766 -6.512 1 97.06 88 GLY A CA 1
ATOM 693 C C . GLY A 1 88 ? 12.719 4.469 -7.996 1 97.06 88 GLY A C 1
ATOM 694 O O . GLY A 1 88 ? 13.188 5.258 -8.82 1 97.06 88 GLY A O 1
ATOM 695 N N . GLY A 1 89 ? 12.219 3.367 -8.352 1 95.25 89 GLY A N 1
ATOM 696 C CA . GLY A 1 89 ? 12.109 2.975 -9.75 1 95.25 89 GLY A CA 1
ATOM 697 C C . GLY A 1 89 ? 11 3.693 -10.492 1 95.25 89 GLY A C 1
ATOM 698 O O . GLY A 1 89 ? 11.227 4.246 -11.57 1 95.25 89 GLY A O 1
ATOM 699 N N . CYS A 1 90 ? 9.914 3.803 -9.891 1 95.69 90 CYS A N 1
ATOM 700 C CA . CYS A 1 90 ? 8.789 4.418 -10.578 1 95.69 90 CYS A CA 1
ATOM 701 C C . CYS A 1 90 ? 8.547 5.832 -10.062 1 95.69 90 CYS A C 1
ATOM 703 O O . CYS A 1 90 ? 7.625 6.516 -10.523 1 95.69 90 CYS A O 1
ATOM 705 N N . LEU A 1 91 ? 9.211 6.215 -9 1 98.56 91 LEU A N 1
ATOM 706 C CA . LEU A 1 91 ? 9.25 7.574 -8.484 1 98.56 91 LEU A CA 1
ATOM 707 C C . LEU A 1 91 ? 7.941 7.93 -7.781 1 98.56 91 LEU A C 1
ATOM 709 O O . LEU A 1 91 ? 7.523 9.094 -7.789 1 98.56 91 LEU A O 1
ATOM 713 N N . ASP A 1 92 ? 7.336 6.977 -7.238 1 98.81 92 ASP A N 1
ATOM 714 C CA . ASP A 1 92 ? 6.102 7.215 -6.5 1 98.81 92 ASP A CA 1
ATOM 715 C C . ASP A 1 92 ? 6.395 7.695 -5.078 1 98.81 92 ASP A C 1
ATOM 717 O O . ASP A 1 92 ? 7.312 7.191 -4.426 1 98.81 92 ASP A O 1
ATOM 721 N N . PHE A 1 93 ? 5.656 8.625 -4.617 1 98.94 93 PHE A N 1
ATOM 722 C CA . PHE A 1 93 ? 5.418 8.984 -3.225 1 98.94 93 PHE A CA 1
ATOM 723 C C . PHE A 1 93 ? 3.951 8.797 -2.861 1 98.94 93 PHE A C 1
ATOM 725 O O . PHE A 1 93 ? 3.072 9.422 -3.459 1 98.94 93 PHE A O 1
ATOM 732 N N . LYS A 1 94 ? 3.723 7.875 -1.957 1 98.94 94 LYS A N 1
ATOM 733 C CA . LYS A 1 94 ? 2.346 7.578 -1.575 1 98.94 94 LYS A CA 1
ATOM 734 C C . LYS A 1 94 ? 2.172 7.625 -0.06 1 98.94 94 LYS A C 1
ATOM 736 O O . LYS A 1 94 ? 3.092 7.281 0.686 1 98.94 94 LYS A O 1
ATOM 741 N N . VAL A 1 95 ? 1.005 7.973 0.381 1 98.94 95 VAL A N 1
ATOM 742 C CA . VAL A 1 95 ? 0.574 7.902 1.774 1 98.94 95 VAL A CA 1
ATOM 743 C C . VAL A 1 95 ? -0.751 7.152 1.869 1 98.94 95 VAL A C 1
ATOM 745 O O . VAL A 1 95 ? -1.716 7.492 1.181 1 98.94 95 VAL A O 1
ATOM 748 N N . MET A 1 96 ? -0.737 6.137 2.635 1 98.88 96 MET A N 1
ATOM 749 C CA . MET A 1 96 ? -1.951 5.355 2.863 1 98.88 96 MET A CA 1
ATOM 750 C C . MET A 1 96 ? -2.426 5.5 4.305 1 98.88 96 MET A C 1
ATOM 752 O O . MET A 1 96 ? -1.67 5.234 5.242 1 98.88 96 MET A O 1
ATOM 756 N N . THR A 1 97 ? -3.629 5.934 4.449 1 98.94 97 THR A N 1
ATOM 757 C CA . THR A 1 97 ? -4.277 5.98 5.754 1 98.94 97 THR A CA 1
ATOM 758 C C . THR A 1 97 ? -5.434 4.988 5.82 1 98.94 97 THR A C 1
ATOM 760 O O . THR A 1 97 ? -6.328 5.008 4.969 1 98.94 97 THR A O 1
ATOM 763 N N . SER A 1 98 ? -5.406 4.109 6.773 1 98.75 98 SER A N 1
ATOM 764 C CA . SER A 1 98 ? -6.414 3.057 6.832 1 98.75 98 SER A CA 1
ATOM 765 C C . SER A 1 98 ? -7.293 3.205 8.07 1 98.75 98 SER A C 1
ATOM 767 O O . SER A 1 98 ? -6.812 3.566 9.141 1 98.75 98 SER A O 1
ATOM 769 N N . LEU A 1 99 ? -8.555 2.904 7.922 1 98.25 99 LEU A N 1
ATOM 770 C CA . LEU A 1 99 ? -9.586 2.939 8.953 1 98.25 99 LEU A CA 1
ATOM 771 C C . LEU A 1 99 ? -10.477 1.703 8.875 1 98.25 99 LEU A C 1
ATOM 773 O O . LEU A 1 99 ? -10.578 1.073 7.82 1 98.25 99 LEU A O 1
ATOM 777 N N . PRO A 1 100 ? -11.102 1.413 10.039 1 98.19 100 PRO A N 1
ATOM 778 C CA . PRO A 1 100 ? -12.211 0.463 9.922 1 98.19 100 PRO A CA 1
ATOM 779 C C . PRO A 1 100 ? -13.289 0.937 8.961 1 98.19 100 PRO A C 1
ATOM 781 O O . PRO A 1 100 ? -13.586 2.133 8.898 1 98.19 100 PRO A O 1
ATOM 784 N N . ALA A 1 101 ? -13.852 0.023 8.336 1 97.81 101 ALA A N 1
ATOM 785 C CA . ALA A 1 101 ? -14.836 0.336 7.301 1 97.81 101 ALA A CA 1
ATOM 786 C C . ALA A 1 101 ? -15.977 1.177 7.867 1 97.81 101 ALA A C 1
ATOM 788 O O . ALA A 1 101 ? -16.484 2.076 7.191 1 97.81 101 ALA A O 1
ATOM 789 N N . ASP A 1 102 ? -16.344 0.982 9.047 1 96.38 102 ASP A N 1
ATOM 790 C CA . ASP A 1 102 ? -17.5 1.639 9.617 1 96.38 102 ASP A CA 1
ATOM 791 C C . ASP A 1 102 ? -17.188 3.074 10.023 1 96.38 102 ASP A C 1
ATOM 793 O O . ASP A 1 102 ? -18.094 3.854 10.344 1 96.38 102 ASP A O 1
ATOM 797 N N . LYS A 1 103 ? -15.977 3.447 9.961 1 96.94 103 LYS A N 1
ATOM 798 C CA . LYS A 1 103 ? -15.57 4.801 10.336 1 96.94 103 LYS A CA 1
ATOM 799 C C . LYS A 1 103 ? -15.18 5.613 9.102 1 96.94 103 LYS A C 1
ATOM 801 O O . LYS A 1 103 ? -15.047 6.836 9.18 1 96.94 103 LYS A O 1
ATOM 806 N N . PHE A 1 104 ? -15.062 4.973 8.008 1 97.88 104 PHE A N 1
ATOM 807 C CA . PHE A 1 104 ? -14.523 5.605 6.809 1 97.88 104 PHE A CA 1
ATOM 808 C C . PHE A 1 104 ? -15.492 6.656 6.27 1 97.88 104 PHE A C 1
ATOM 810 O O . PHE A 1 104 ? -15.062 7.711 5.793 1 97.88 104 PHE A O 1
ATOM 817 N N . GLY A 1 105 ? -16.703 6.387 6.328 1 97.88 105 GLY A N 1
ATOM 818 C CA . GLY A 1 105 ? -17.719 7.289 5.832 1 97.88 105 GLY A CA 1
ATOM 819 C C . GLY A 1 105 ? -17.672 8.664 6.48 1 97.88 105 GLY A C 1
ATOM 820 O O . GLY A 1 105 ? -17.844 9.68 5.809 1 97.88 105 GLY A O 1
ATOM 821 N N . ALA A 1 106 ? -17.422 8.703 7.754 1 98.19 106 ALA A N 1
ATOM 822 C CA . ALA A 1 106 ? -17.344 9.977 8.461 1 98.19 106 ALA A CA 1
ATOM 823 C C . ALA A 1 106 ? -16.172 10.812 7.957 1 98.19 106 ALA A C 1
ATOM 825 O O . ALA A 1 106 ? -16.266 12.039 7.836 1 98.19 106 ALA A O 1
ATOM 826 N N . TRP A 1 107 ? -15.117 10.148 7.648 1 98.62 107 TRP A N 1
ATOM 827 C CA . TRP A 1 107 ? -13.953 10.859 7.121 1 98.62 107 TRP A CA 1
ATOM 828 C C . TRP A 1 107 ? -14.219 11.352 5.699 1 98.62 107 TRP A C 1
ATOM 830 O O . TRP A 1 107 ? -13.805 12.453 5.332 1 98.62 107 TRP A O 1
ATOM 840 N N . GLU A 1 108 ? -14.875 10.539 4.996 1 98.38 108 GLU A N 1
ATOM 841 C CA . GLU A 1 108 ? -15.266 10.953 3.65 1 98.38 108 GLU A CA 1
ATOM 842 C C . GLU A 1 108 ? -16.156 12.188 3.688 1 98.38 108 GLU A C 1
ATOM 844 O O . GLU A 1 108 ? -15.984 13.109 2.891 1 98.38 108 GLU A O 1
ATOM 849 N N . GLU A 1 109 ? -17.031 12.219 4.609 1 98.38 109 GLU A N 1
ATOM 850 C CA . GLU A 1 109 ? -17.906 13.375 4.773 1 98.38 109 GLU A CA 1
ATOM 851 C C . GLU A 1 109 ? -17.109 14.633 5.125 1 98.38 109 GLU A C 1
ATOM 853 O O . GLU A 1 109 ? -17.5 15.742 4.758 1 98.38 109 GLU A O 1
ATOM 858 N N . ALA A 1 110 ? -16.078 14.367 5.789 1 98.38 110 ALA A N 1
ATOM 859 C CA . ALA A 1 110 ? -15.195 15.469 6.164 1 98.38 110 ALA A CA 1
ATOM 860 C C . ALA A 1 110 ? -14.195 15.773 5.047 1 98.38 110 ALA A C 1
ATOM 862 O O . ALA A 1 110 ? -13.211 16.484 5.27 1 98.38 110 ALA A O 1
ATOM 863 N N . LYS A 1 111 ? -14.422 15.148 3.854 1 98.44 111 LYS A N 1
ATOM 864 C CA . LYS A 1 111 ? -13.625 15.359 2.65 1 98.44 111 LYS A CA 1
ATOM 865 C C . LYS A 1 111 ? -12.18 14.922 2.867 1 98.44 111 LYS A C 1
ATOM 867 O O . LYS A 1 111 ? -11.25 15.539 2.338 1 98.44 111 LYS A O 1
ATOM 872 N N . PHE A 1 112 ? -12.031 14.023 3.789 1 98.75 112 PHE A N 1
ATOM 873 C CA . PHE A 1 112 ? -10.75 13.391 4.07 1 98.75 112 PHE A CA 1
ATOM 874 C C . PHE A 1 112 ? -9.758 14.406 4.641 1 98.75 112 PHE A C 1
ATOM 876 O O . PHE A 1 112 ? -8.555 14.32 4.375 1 98.75 112 PHE A O 1
ATOM 883 N N . ALA A 1 113 ? -10.25 15.375 5.34 1 98.56 113 ALA A N 1
ATOM 884 C CA . ALA A 1 113 ? -9.305 16.297 5.961 1 98.56 113 ALA A CA 1
ATOM 885 C C . ALA A 1 113 ? -8.188 15.547 6.68 1 98.56 113 ALA A C 1
ATOM 887 O O . ALA A 1 113 ? -8.445 14.586 7.406 1 98.56 113 ALA A O 1
ATOM 888 N N . PRO A 1 114 ? -6.98 16.031 6.312 1 98.69 114 PRO A N 1
ATOM 889 C CA . PRO A 1 114 ? -6.473 17.281 5.727 1 98.69 114 PRO A CA 1
ATOM 890 C C . PRO A 1 114 ? -6.023 17.109 4.277 1 98.69 114 PRO A C 1
ATOM 892 O O . PRO A 1 114 ? -5.023 17.703 3.863 1 98.69 114 PRO A O 1
ATOM 895 N N . GLU A 1 115 ? -6.668 16.297 3.5 1 98.88 115 GLU A N 1
ATOM 896 C CA . GLU A 1 115 ? -6.281 15.945 2.139 1 98.88 115 GLU A CA 1
ATOM 897 C C . GLU A 1 115 ? -6.047 17.188 1.284 1 98.88 115 GLU A C 1
ATOM 899 O O . GLU A 1 115 ? -5.031 17.297 0.597 1 98.88 115 GLU A O 1
ATOM 904 N N . GLU A 1 116 ? -6.973 18.078 1.3 1 98.62 116 GLU A N 1
ATOM 905 C CA . GLU A 1 116 ? -6.859 19.281 0.466 1 98.62 116 GLU A CA 1
ATOM 906 C C . GLU A 1 116 ? -5.594 20.062 0.792 1 98.62 116 GLU A C 1
ATOM 908 O O . GLU A 1 116 ? -4.898 20.531 -0.111 1 98.62 116 GLU A O 1
ATOM 913 N N . ASP A 1 117 ? -5.336 20.188 2.037 1 98.69 117 ASP A N 1
ATOM 914 C CA . ASP A 1 117 ? -4.121 20.875 2.461 1 98.69 117 ASP A CA 1
ATOM 915 C C . ASP A 1 117 ? -2.877 20.156 1.949 1 98.69 117 ASP A C 1
ATOM 917 O O . ASP A 1 117 ? -1.979 20.781 1.384 1 98.69 117 ASP A O 1
ATOM 921 N N . PHE A 1 118 ? -2.828 18.906 2.104 1 98.94 118 PHE A N 1
ATOM 922 C CA . PHE A 1 118 ? -1.681 18.109 1.687 1 98.94 118 PHE A CA 1
ATOM 923 C C . PHE A 1 118 ? -1.486 18.188 0.177 1 98.94 118 PHE A C 1
ATOM 925 O O . PHE A 1 118 ? -0.382 18.469 -0.298 1 98.94 118 PHE A O 1
ATOM 932 N N . LEU A 1 119 ? -2.531 17.984 -0.529 1 98.88 119 LEU A N 1
ATOM 933 C CA . LEU A 1 119 ? -2.439 18 -1.985 1 98.88 119 LEU A CA 1
ATOM 934 C C . LEU A 1 119 ? -2.061 19.391 -2.486 1 98.88 119 LEU A C 1
ATOM 936 O O . LEU A 1 119 ? -1.335 19.531 -3.475 1 98.88 119 LEU A O 1
ATOM 940 N N . GLY A 1 120 ? -2.643 20.438 -1.883 1 98.81 120 GLY A N 1
ATOM 941 C CA . GLY A 1 120 ? -2.248 21.797 -2.215 1 98.81 120 GLY A CA 1
ATOM 942 C C . GLY A 1 120 ? -0.758 22.031 -2.064 1 98.81 120 GLY A C 1
ATOM 943 O O . GLY A 1 120 ? -0.132 22.641 -2.934 1 98.81 120 GLY A O 1
ATOM 944 N N . LYS A 1 121 ? -0.186 21.547 -0.987 1 98.88 121 LYS A N 1
ATOM 945 C CA . LYS A 1 121 ? 1.253 21.672 -0.771 1 98.88 121 LYS A CA 1
ATOM 946 C C . LYS A 1 121 ? 2.037 20.938 -1.852 1 98.88 121 LYS A C 1
ATOM 948 O O . LYS A 1 121 ? 3.043 21.438 -2.352 1 98.88 121 LYS A O 1
ATOM 953 N N . LEU A 1 122 ? 1.611 19.703 -2.227 1 98.94 122 LEU A N 1
ATOM 954 C CA . LEU A 1 122 ? 2.289 18.922 -3.268 1 98.94 122 LEU A CA 1
ATOM 955 C C . LEU A 1 122 ? 2.311 19.703 -4.582 1 98.94 122 LEU A C 1
ATOM 957 O O . LEU A 1 122 ? 3.324 19.703 -5.285 1 98.94 122 LEU A O 1
ATOM 961 N N . LYS A 1 123 ? 1.228 20.359 -4.926 1 98.81 123 LYS A N 1
ATOM 962 C CA . LYS A 1 123 ? 1.079 21.062 -6.195 1 98.81 123 LYS A CA 1
ATOM 963 C C . LYS A 1 123 ? 2.098 22.188 -6.316 1 98.81 123 LYS A C 1
ATOM 965 O O . LYS A 1 123 ? 2.488 22.562 -7.426 1 98.81 123 LYS A O 1
ATOM 970 N N . GLU A 1 124 ? 2.543 22.703 -5.246 1 98.69 124 GLU A N 1
ATOM 971 C CA . GLU A 1 124 ? 3.441 23.859 -5.227 1 98.69 124 GLU A CA 1
ATOM 972 C C . GLU A 1 124 ? 4.898 23.422 -5.359 1 98.69 124 GLU A C 1
ATOM 974 O O . GLU A 1 124 ? 5.789 24.266 -5.516 1 98.69 124 GLU A O 1
ATOM 979 N N . ILE A 1 125 ? 5.102 22.156 -5.289 1 98.81 125 ILE A N 1
ATOM 980 C CA . ILE A 1 125 ? 6.473 21.656 -5.281 1 98.81 125 ILE A CA 1
ATOM 981 C C . ILE A 1 125 ? 6.953 21.422 -6.715 1 98.81 125 ILE A C 1
ATOM 983 O O . ILE A 1 125 ? 6.363 20.641 -7.453 1 98.81 125 ILE A O 1
ATOM 987 N N . ASP A 1 126 ? 7.961 22.062 -7.094 1 98.62 126 ASP A N 1
ATOM 988 C CA . ASP A 1 126 ? 8.594 21.781 -8.383 1 98.62 126 ASP A CA 1
ATOM 989 C C . ASP A 1 126 ? 9.086 20.344 -8.445 1 98.62 126 ASP A C 1
ATOM 991 O O . ASP A 1 126 ? 9.703 19.844 -7.5 1 98.62 126 ASP A O 1
ATOM 995 N N . GLY A 1 127 ? 8.742 19.656 -9.539 1 98.75 127 GLY A N 1
ATOM 996 C CA . GLY A 1 127 ? 9.211 18.297 -9.711 1 98.75 127 GLY A CA 1
ATOM 997 C C . GLY A 1 127 ? 8.18 17.25 -9.305 1 98.75 127 GLY A C 1
ATOM 998 O O . GLY A 1 127 ? 8.375 16.062 -9.523 1 98.75 127 GLY A O 1
ATOM 999 N N . ILE A 1 128 ? 7.141 17.688 -8.656 1 98.88 128 ILE A N 1
ATOM 1000 C CA . ILE A 1 128 ? 6.02 16.797 -8.375 1 98.88 128 ILE A CA 1
ATOM 1001 C C . ILE A 1 128 ? 5.059 16.797 -9.562 1 98.88 128 ILE A C 1
ATOM 1003 O O . ILE A 1 128 ? 4.762 17.844 -10.141 1 98.88 128 ILE A O 1
ATOM 1007 N N . SER A 1 129 ? 4.582 15.578 -9.898 1 98.75 129 SER A N 1
ATOM 1008 C CA . SER A 1 129 ? 3.594 15.422 -10.961 1 98.75 129 SER A CA 1
ATOM 1009 C C . SER A 1 129 ? 2.613 14.297 -10.641 1 98.75 129 SER A C 1
ATOM 1011 O O . SER A 1 129 ? 2.791 13.57 -9.656 1 98.75 129 SER A O 1
ATOM 1013 N N . THR A 1 130 ? 1.529 14.203 -11.328 1 98.5 130 THR A N 1
ATOM 1014 C CA . THR A 1 130 ? 0.557 13.117 -11.297 1 98.5 130 THR A CA 1
ATOM 1015 C C . THR A 1 130 ? -0.038 12.969 -9.898 1 98.5 130 THR A C 1
ATOM 1017 O O . THR A 1 130 ? -0.049 11.867 -9.336 1 98.5 130 THR A O 1
ATOM 1020 N N . ILE A 1 131 ? -0.49 13.992 -9.367 1 98.81 131 ILE A N 1
ATOM 1021 C CA . ILE A 1 131 ? -1.137 13.945 -8.062 1 98.81 131 ILE A CA 1
ATOM 1022 C C . ILE A 1 131 ? -2.508 13.289 -8.188 1 98.81 131 ILE A C 1
ATOM 1024 O O . ILE A 1 131 ? -3.363 13.758 -8.938 1 98.81 131 ILE A O 1
ATOM 1028 N N . GLU A 1 132 ? -2.684 12.203 -7.453 1 98.25 132 GLU A N 1
ATOM 1029 C CA . GLU A 1 132 ? -3.912 11.422 -7.52 1 98.25 132 GLU A CA 1
ATOM 1030 C C . GLU A 1 132 ? -4.316 10.914 -6.137 1 98.25 132 GLU A C 1
ATOM 1032 O O . GLU A 1 132 ? -3.504 10.898 -5.211 1 98.25 132 GLU A O 1
ATOM 1037 N N . THR A 1 133 ? -5.598 10.57 -6.008 1 98.62 133 THR A N 1
ATOM 1038 C CA . THR A 1 133 ? -6.105 9.898 -4.816 1 98.62 133 THR A CA 1
ATOM 1039 C C . THR A 1 133 ? -6.883 8.641 -5.191 1 98.62 133 THR A C 1
ATOM 1041 O O . THR A 1 133 ? -7.418 8.539 -6.297 1 98.62 133 THR A O 1
ATOM 1044 N N . GLN A 1 134 ? -6.812 7.707 -4.301 1 98.12 134 GLN A N 1
ATOM 1045 C CA . GLN A 1 134 ? -7.59 6.484 -4.5 1 98.12 134 GLN A CA 1
ATOM 1046 C C . GLN A 1 134 ? -8.039 5.898 -3.164 1 98.12 134 GLN A C 1
ATOM 1048 O O . GLN A 1 134 ? -7.457 6.195 -2.119 1 98.12 134 GLN A O 1
ATOM 1053 N N . THR A 1 135 ? -9.164 5.195 -3.223 1 98.69 135 THR A N 1
ATOM 1054 C CA . THR A 1 135 ? -9.656 4.422 -2.086 1 98.69 135 THR A CA 1
ATOM 1055 C C . THR A 1 135 ? -9.68 2.932 -2.414 1 98.69 135 THR A C 1
ATOM 1057 O O . THR A 1 135 ? -10.078 2.539 -3.512 1 98.69 135 THR A O 1
ATOM 1060 N N . PHE A 1 136 ? -9.219 2.135 -1.508 1 98.81 136 PHE A N 1
ATOM 1061 C CA . PHE A 1 136 ? -9.219 0.688 -1.683 1 98.81 136 PHE A CA 1
ATOM 1062 C C . PHE A 1 136 ? -9.305 -0.02 -0.336 1 98.81 136 PHE A C 1
ATOM 1064 O O . PHE A 1 136 ? -9.211 0.619 0.715 1 98.81 136 PHE A O 1
ATOM 1071 N N . THR A 1 137 ? -9.609 -1.309 -0.301 1 98.81 137 THR A N 1
ATOM 1072 C CA . THR A 1 137 ? -9.523 -2.104 0.919 1 98.81 137 THR A CA 1
ATOM 1073 C C . THR A 1 137 ? -8.078 -2.494 1.212 1 98.81 137 THR A C 1
ATOM 1075 O O . THR A 1 137 ? -7.297 -2.736 0.291 1 98.81 137 THR A O 1
ATOM 1078 N N . LEU A 1 138 ? -7.738 -2.48 2.4 1 98.75 138 LEU A N 1
ATOM 1079 C CA . LEU A 1 138 ? -6.41 -2.855 2.879 1 98.75 138 LEU A CA 1
ATOM 1080 C C . LEU A 1 138 ? -6.512 -3.805 4.066 1 98.75 138 LEU A C 1
ATOM 1082 O O . LEU A 1 138 ? -6.832 -3.383 5.18 1 98.75 138 LEU A O 1
ATOM 1086 N N . MET A 1 139 ? -6.188 -5.047 3.818 1 98.56 139 MET A N 1
ATOM 1087 C CA . MET A 1 139 ? -6.398 -6.086 4.824 1 98.56 139 MET A CA 1
ATOM 1088 C C . MET A 1 139 ? -5.074 -6.691 5.27 1 98.56 139 MET A C 1
ATOM 1090 O O . MET A 1 139 ? -4.254 -7.082 4.438 1 98.56 139 MET A O 1
ATOM 1094 N N . PRO A 1 140 ? -4.898 -6.715 6.586 1 97.38 140 PRO A N 1
ATOM 1095 C CA . PRO A 1 140 ? -3.822 -7.609 7.023 1 97.38 140 PRO A CA 1
ATOM 1096 C C . PRO A 1 140 ? -4.133 -9.078 6.758 1 97.38 140 PRO A C 1
ATOM 1098 O O . PRO A 1 140 ? -5.27 -9.516 6.949 1 97.38 140 PRO A O 1
ATOM 1101 N N . MET A 1 141 ? -3.137 -9.758 6.266 1 97.31 141 MET A N 1
ATOM 1102 C CA . MET A 1 141 ? -3.324 -11.18 5.961 1 97.31 141 MET A CA 1
ATOM 1103 C C . MET A 1 141 ? -2.65 -12.055 7.016 1 97.31 141 MET A C 1
ATOM 1105 O O . MET A 1 141 ? -1.605 -11.688 7.555 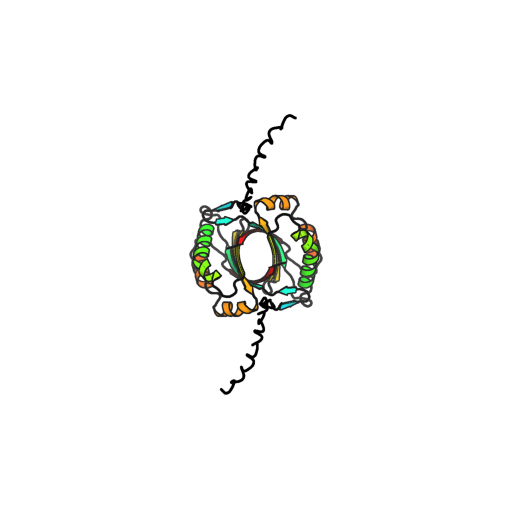1 97.31 141 MET A O 1
ATOM 1109 N N . MET B 1 1 ? 40.125 -34.75 73.625 1 27.3 1 MET B N 1
ATOM 1110 C CA . MET B 1 1 ? 38.812 -34.531 72.938 1 27.3 1 MET B CA 1
ATOM 1111 C C . MET B 1 1 ? 38.75 -33.156 72.312 1 27.3 1 MET B C 1
ATOM 1113 O O . MET B 1 1 ? 38.688 -32.125 73 1 27.3 1 MET B O 1
ATOM 1117 N N . MET B 1 2 ? 39.438 -32.938 71.062 1 29.2 2 MET B N 1
ATOM 1118 C CA . MET B 1 2 ? 39.875 -31.797 70.312 1 29.2 2 MET B CA 1
ATOM 1119 C C . MET B 1 2 ? 38.719 -31.094 69.625 1 29.2 2 MET B C 1
ATOM 1121 O O . MET B 1 2 ? 37.969 -31.703 68.875 1 29.2 2 MET B O 1
ATOM 1125 N N . LEU B 1 3 ? 38.031 -30.172 70.312 1 31.53 3 LEU B N 1
ATOM 1126 C CA . LEU B 1 3 ? 36.906 -29.344 69.875 1 31.53 3 LEU B CA 1
ATOM 1127 C C . LEU B 1 3 ? 37.25 -28.562 68.625 1 31.53 3 LEU B C 1
ATOM 1129 O O . LEU B 1 3 ? 38.125 -27.703 68.625 1 31.53 3 LEU B O 1
ATOM 1133 N N . ALA B 1 4 ? 37.125 -29.234 67.438 1 32.47 4 ALA B N 1
ATOM 1134 C CA . ALA B 1 4 ? 37.406 -28.688 66.125 1 32.47 4 ALA B CA 1
ATOM 1135 C C . ALA B 1 4 ? 36.531 -27.469 65.812 1 32.47 4 ALA B C 1
ATOM 1137 O O . ALA B 1 4 ? 35.406 -27.391 66.312 1 32.47 4 ALA B O 1
ATOM 1138 N N . GLY B 1 5 ? 37.156 -26.328 65.562 1 30.78 5 GLY B N 1
ATOM 1139 C CA . GLY B 1 5 ? 36.844 -24.953 65.25 1 30.78 5 GLY B CA 1
ATOM 1140 C C . GLY B 1 5 ? 35.906 -24.797 64.062 1 30.78 5 GLY B C 1
ATOM 1141 O O . GLY B 1 5 ? 36.219 -25.281 63 1 30.78 5 GLY B O 1
ATOM 1142 N N . LEU B 1 6 ? 34.594 -24.859 64.375 1 35.28 6 LEU B N 1
ATOM 1143 C CA . LEU B 1 6 ? 33.531 -24.734 63.344 1 35.28 6 LEU B CA 1
ATOM 1144 C C . LEU B 1 6 ? 33.719 -23.453 62.531 1 35.28 6 LEU B C 1
ATOM 1146 O O . LEU B 1 6 ? 33.844 -22.359 63.094 1 35.28 6 LEU B O 1
ATOM 1150 N N . SER B 1 7 ? 34.344 -23.625 61.312 1 33.59 7 SER B N 1
ATOM 1151 C CA . SER B 1 7 ? 34.625 -22.609 60.312 1 33.59 7 SER B CA 1
ATOM 1152 C C . SER B 1 7 ? 33.375 -21.891 59.875 1 33.59 7 SER B C 1
ATOM 1154 O O . SER B 1 7 ? 32.312 -22.5 59.719 1 33.59 7 SER B O 1
ATOM 1156 N N . PRO B 1 8 ? 33.219 -20.562 60.219 1 36.81 8 PRO B N 1
ATOM 1157 C CA . PRO B 1 8 ? 32.094 -19.688 59.844 1 36.81 8 PRO B CA 1
ATOM 1158 C C . PRO B 1 8 ? 31.766 -19.75 58.375 1 36.81 8 PRO B C 1
ATOM 1160 O O . PRO B 1 8 ? 32.688 -19.844 57.531 1 36.81 8 PRO B O 1
ATOM 1163 N N . HIS B 1 9 ? 30.703 -20.516 57.938 1 37.84 9 HIS B N 1
ATOM 1164 C CA . HIS B 1 9 ? 30.094 -20.625 56.625 1 37.84 9 HIS B CA 1
ATOM 1165 C C . HIS B 1 9 ? 29.797 -19.25 56.031 1 37.84 9 HIS B C 1
ATOM 1167 O O . HIS B 1 9 ? 29.266 -18.375 56.719 1 37.84 9 HIS B O 1
ATOM 1173 N N . THR B 1 10 ? 30.656 -18.75 55.062 1 34.56 10 THR B N 1
ATOM 1174 C CA . THR B 1 10 ? 30.641 -17.562 54.219 1 34.56 10 THR B CA 1
ATOM 1175 C C . THR B 1 10 ? 29.312 -17.469 53.469 1 34.56 10 THR B C 1
ATOM 1177 O O . THR B 1 10 ? 28.906 -18.406 52.781 1 34.56 10 THR B O 1
ATOM 1180 N N . PHE B 1 11 ? 28.297 -16.734 54.031 1 30.98 11 PHE B N 1
ATOM 1181 C CA . PHE B 1 11 ? 27.062 -16.344 53.375 1 30.98 11 PHE B CA 1
ATOM 1182 C C . PHE B 1 11 ? 27.328 -15.734 52 1 30.98 11 PHE B C 1
ATOM 1184 O O . PHE B 1 11 ? 27.906 -14.656 51.906 1 30.98 11 PHE B O 1
ATOM 1191 N N . ARG B 1 12 ? 27.531 -16.594 50.938 1 29.03 12 ARG B N 1
ATOM 1192 C CA . ARG B 1 12 ? 27.625 -16.156 49.531 1 29.03 12 ARG B CA 1
ATOM 1193 C C . ARG B 1 12 ? 26.406 -15.328 49.125 1 29.03 12 ARG B C 1
ATOM 1195 O O . ARG B 1 12 ? 25.266 -15.781 49.281 1 29.03 12 ARG B O 1
ATOM 1202 N N . HIS B 1 13 ? 26.516 -13.953 49.281 1 31.66 13 HIS B N 1
ATOM 1203 C CA . HIS B 1 13 ? 25.594 -12.977 48.719 1 31.66 13 HIS B CA 1
ATOM 1204 C C . HIS B 1 13 ? 25.25 -13.312 47.281 1 31.66 13 HIS B C 1
ATOM 1206 O O . HIS B 1 13 ? 26.141 -13.492 46.438 1 31.66 13 HIS B O 1
ATOM 1212 N N . ILE B 1 14 ? 24.203 -14.102 47.062 1 32.47 14 ILE B N 1
ATOM 1213 C CA . ILE B 1 14 ? 23.578 -14.367 45.781 1 32.47 14 ILE B CA 1
ATOM 1214 C C . ILE B 1 14 ? 23.203 -13.039 45.125 1 32.47 14 ILE B C 1
ATOM 1216 O O . ILE B 1 14 ? 22.312 -12.328 45.594 1 32.47 14 ILE B O 1
ATOM 1220 N N . PHE B 1 15 ? 24.203 -12.148 44.75 1 31.66 15 PHE B N 1
ATOM 1221 C CA . PHE B 1 15 ? 23.859 -11 43.906 1 31.66 15 PHE B CA 1
ATOM 1222 C C . PHE B 1 15 ? 22.969 -11.422 42.75 1 31.66 15 PHE B C 1
ATOM 1224 O O . PHE B 1 15 ? 23.281 -12.367 42.031 1 31.66 15 PHE B O 1
ATOM 1231 N N . SER B 1 16 ? 21.641 -11.383 42.938 1 29.5 16 SER B N 1
ATOM 1232 C CA . SER B 1 16 ? 20.609 -11.484 41.906 1 29.5 16 SER B CA 1
ATOM 1233 C C . SER B 1 16 ? 20.953 -10.633 40.688 1 29.5 16 SER B C 1
ATOM 1235 O O . SER B 1 16 ? 21.141 -9.422 40.812 1 29.5 16 SER B O 1
ATOM 1237 N N . ARG B 1 17 ? 21.781 -11.141 39.781 1 32.78 17 ARG B N 1
ATOM 1238 C CA . ARG B 1 17 ? 21.922 -10.5 38.469 1 32.78 17 ARG B CA 1
ATOM 1239 C C . ARG B 1 17 ? 20.562 -10.125 37.906 1 32.78 17 ARG B C 1
ATOM 1241 O O . ARG B 1 17 ? 19.75 -11 37.594 1 32.78 17 ARG B O 1
ATOM 1248 N N . THR B 1 18 ? 19.922 -9.062 38.438 1 32.81 18 THR B N 1
ATOM 1249 C CA . THR B 1 18 ? 18.859 -8.445 37.656 1 32.81 18 THR B CA 1
ATOM 1250 C C . THR B 1 18 ? 19.266 -8.344 36.188 1 32.81 18 THR B C 1
ATOM 1252 O O . THR B 1 18 ? 20.219 -7.645 35.812 1 32.81 18 THR B O 1
ATOM 1255 N N . ALA B 1 19 ? 19.328 -9.469 35.5 1 31.97 19 ALA B N 1
ATOM 1256 C CA . ALA B 1 19 ? 19.422 -9.414 34.062 1 31.97 19 ALA B CA 1
ATOM 1257 C C . ALA B 1 19 ? 18.469 -8.375 33.469 1 31.97 19 ALA B C 1
ATOM 1259 O O . ALA B 1 19 ? 17.25 -8.469 33.656 1 31.97 19 ALA B O 1
ATOM 1260 N N . GLN B 1 20 ? 18.766 -7.113 33.562 1 31.3 20 GLN B N 1
ATOM 1261 C CA . GLN B 1 20 ? 18.062 -6.184 32.688 1 31.3 20 GLN B CA 1
ATOM 1262 C C . GLN B 1 20 ? 17.844 -6.789 31.297 1 31.3 20 GLN B C 1
ATOM 1264 O O . GLN B 1 20 ? 18.797 -7.148 30.609 1 31.3 20 GLN B O 1
ATOM 1269 N N . ILE B 1 21 ? 16.922 -7.652 31.172 1 29.36 21 ILE B N 1
ATOM 1270 C CA . ILE B 1 21 ? 16.516 -7.941 29.797 1 29.36 21 ILE B CA 1
ATOM 1271 C C . ILE B 1 21 ? 16.516 -6.652 28.969 1 29.36 21 ILE B C 1
ATOM 1273 O O . ILE B 1 21 ? 15.75 -5.73 29.25 1 29.36 21 ILE B O 1
ATOM 1277 N N . ALA B 1 22 ? 17.703 -6.16 28.609 1 29.88 22 ALA B N 1
ATOM 1278 C CA . ALA B 1 22 ? 17.781 -5.105 27.609 1 29.88 22 ALA B CA 1
ATOM 1279 C C . ALA B 1 22 ? 16.703 -5.281 26.547 1 29.88 22 ALA B C 1
ATOM 1281 O O . ALA B 1 22 ? 16.438 -6.398 26.094 1 29.88 22 ALA B O 1
ATOM 1282 N N . ALA B 1 23 ? 15.664 -4.617 26.703 1 32.06 23 ALA B N 1
ATOM 1283 C CA . ALA B 1 23 ? 14.812 -4.434 25.531 1 32.06 23 ALA B CA 1
ATOM 1284 C C . ALA B 1 23 ? 15.633 -4.465 24.234 1 32.06 23 ALA B C 1
ATOM 1286 O O . ALA B 1 23 ? 16.609 -3.727 24.094 1 32.06 23 ALA B O 1
ATOM 1287 N N . ASN B 1 24 ? 16.031 -5.582 23.828 1 34.12 24 ASN B N 1
ATOM 1288 C CA . ASN B 1 24 ? 16.578 -5.684 22.484 1 34.12 24 ASN B CA 1
ATOM 1289 C C . ASN B 1 24 ? 16.016 -4.605 21.562 1 34.12 24 ASN B C 1
ATOM 1291 O O . ASN B 1 24 ? 14.898 -4.734 21.062 1 34.12 24 ASN B O 1
ATOM 1295 N N . TYR B 1 25 ? 16.047 -3.361 22 1 36.44 25 TYR B N 1
ATOM 1296 C CA . TYR B 1 25 ? 15.836 -2.348 20.984 1 36.44 25 TYR B CA 1
ATOM 1297 C C . TYR B 1 25 ? 16.516 -2.744 19.672 1 36.44 25 TYR B C 1
ATOM 1299 O O . TYR B 1 25 ? 17.75 -2.744 19.578 1 36.44 25 TYR B O 1
ATOM 1307 N N . ASN B 1 26 ? 16.312 -3.855 19.031 1 41.12 26 ASN B N 1
ATOM 1308 C CA . ASN B 1 26 ? 16.797 -4.039 17.672 1 41.12 26 ASN B CA 1
ATOM 1309 C C . ASN B 1 26 ? 17.031 -2.699 16.969 1 41.12 26 ASN B C 1
ATOM 1311 O O . ASN B 1 26 ? 16.078 -1.938 16.766 1 41.12 26 ASN B O 1
ATOM 1315 N N . SER B 1 27 ? 17.984 -2.025 17.25 1 50.53 27 SER B N 1
ATOM 1316 C CA . SER B 1 27 ? 18.484 -0.812 16.625 1 50.53 27 SER B CA 1
ATOM 1317 C C . SER B 1 27 ? 18.141 -0.785 15.133 1 50.53 27 SER B C 1
ATOM 1319 O O . SER B 1 27 ? 18.781 -1.472 14.328 1 50.53 27 SER B O 1
ATOM 1321 N N . ARG B 1 28 ? 16.938 -0.815 14.773 1 63.53 28 ARG B N 1
ATOM 1322 C CA . ARG B 1 28 ? 16.562 -0.722 13.367 1 63.53 28 ARG B CA 1
ATOM 1323 C C . ARG B 1 28 ? 17.312 0.41 12.68 1 63.53 28 ARG B C 1
ATOM 1325 O O . ARG B 1 28 ? 17.219 1.569 13.078 1 63.53 28 ARG B O 1
ATOM 1332 N N . THR B 1 29 ? 18.453 0.037 12.094 1 83.56 29 THR B N 1
ATOM 1333 C CA . THR B 1 29 ? 19.234 1.01 11.336 1 83.56 29 THR B CA 1
ATOM 1334 C C . THR B 1 29 ? 18.375 1.656 10.25 1 83.56 29 THR B C 1
ATOM 1336 O O . THR B 1 29 ? 17.797 0.96 9.414 1 83.56 29 THR B O 1
ATOM 1339 N N . MET B 1 30 ? 18.141 2.918 10.438 1 92.69 30 MET B N 1
ATOM 1340 C CA . MET B 1 30 ? 17.422 3.689 9.43 1 92.69 30 MET B CA 1
ATOM 1341 C C . MET B 1 30 ? 18.328 3.994 8.234 1 92.69 30 MET B C 1
ATOM 1343 O O . MET B 1 30 ? 19.469 4.426 8.406 1 92.69 30 MET B O 1
ATOM 1347 N N . ASN B 1 31 ? 17.875 3.572 7.023 1 96.75 31 ASN B N 1
ATOM 1348 C CA . ASN B 1 31 ? 18.531 3.965 5.777 1 96.75 31 ASN B CA 1
ATOM 1349 C C . ASN B 1 31 ? 18.016 5.312 5.281 1 96.75 31 ASN B C 1
ATOM 1351 O O . ASN B 1 31 ? 16.875 5.695 5.566 1 96.75 31 ASN B O 1
ATOM 1355 N N . THR B 1 32 ? 18.875 6.004 4.555 1 97.5 32 THR B N 1
ATOM 1356 C CA . THR B 1 32 ? 18.5 7.324 4.059 1 97.5 32 THR B CA 1
ATOM 1357 C C . THR B 1 32 ? 18.391 7.32 2.537 1 97.5 32 THR B C 1
ATOM 1359 O O . THR B 1 32 ? 19.344 6.938 1.842 1 97.5 32 THR B O 1
ATOM 1362 N N . ILE B 1 33 ? 17.234 7.789 2.004 1 97.56 33 ILE B N 1
ATOM 1363 C CA . ILE B 1 33 ? 17.062 7.977 0.568 1 97.56 33 ILE B CA 1
ATOM 1364 C C . ILE B 1 33 ? 17.625 9.336 0.149 1 97.56 33 ILE B C 1
ATOM 1366 O O . ILE B 1 33 ? 18.391 9.422 -0.81 1 97.56 33 ILE B O 1
ATOM 1370 N N . THR B 1 34 ? 17.234 10.281 0.849 1 97.94 34 THR B N 1
ATOM 1371 C CA . THR B 1 34 ? 17.672 11.664 0.761 1 97.94 34 THR B CA 1
ATOM 1372 C C . THR B 1 34 ? 17.406 12.406 2.068 1 97.94 34 THR B C 1
ATOM 1374 O O . THR B 1 34 ? 16.875 11.82 3.021 1 97.94 34 THR B O 1
ATOM 1377 N N . GLU B 1 35 ? 17.719 13.617 2.164 1 97.06 35 GLU B N 1
ATOM 1378 C CA . GLU B 1 35 ? 17.562 14.375 3.402 1 97.06 35 GLU B CA 1
ATOM 1379 C C . GLU B 1 35 ? 16.125 14.344 3.891 1 97.06 35 GLU B C 1
ATOM 1381 O O . GLU B 1 35 ? 15.211 14.734 3.164 1 97.06 35 GLU B O 1
ATOM 1386 N N . GLY B 1 36 ? 15.977 13.836 5.078 1 97.31 36 GLY B N 1
ATOM 1387 C CA . GLY B 1 36 ? 14.672 13.844 5.719 1 97.31 36 GLY B CA 1
ATOM 1388 C C . GLY B 1 36 ? 13.812 12.656 5.348 1 97.31 36 GLY B C 1
ATOM 1389 O O . GLY B 1 36 ? 12.727 12.469 5.902 1 97.31 36 GLY B O 1
ATOM 1390 N N . VAL B 1 37 ? 14.281 11.828 4.387 1 98.5 37 VAL B N 1
ATOM 1391 C CA . VAL B 1 37 ? 13.516 10.672 3.945 1 98.5 37 VAL B CA 1
ATOM 1392 C C . VAL B 1 37 ? 14.281 9.391 4.262 1 98.5 37 VAL B C 1
ATOM 1394 O O . VAL B 1 37 ? 15.258 9.055 3.578 1 98.5 37 VAL B O 1
ATOM 1397 N N . GLN B 1 38 ? 13.773 8.727 5.285 1 98.25 38 GLN B N 1
ATOM 1398 C CA . GLN B 1 38 ? 14.453 7.535 5.777 1 98.25 38 GLN B CA 1
ATOM 1399 C C . GLN B 1 38 ? 13.516 6.332 5.797 1 98.25 38 GLN B C 1
ATOM 1401 O O . GLN B 1 38 ? 12.297 6.484 5.691 1 98.25 38 GLN B O 1
ATOM 1406 N N . PHE B 1 39 ? 14.172 5.188 5.816 1 98.38 39 PHE B N 1
ATOM 1407 C CA . PHE B 1 39 ? 13.375 3.969 5.895 1 98.38 39 PHE B CA 1
ATOM 1408 C C . PHE B 1 39 ? 14.148 2.857 6.594 1 98.38 39 PHE B C 1
ATOM 1410 O O . PHE B 1 39 ? 15.383 2.873 6.621 1 98.38 39 PHE B O 1
ATOM 1417 N N . ASP B 1 40 ? 13.398 1.887 7.141 1 98.25 40 ASP B N 1
ATOM 1418 C CA . ASP B 1 40 ? 13.984 0.664 7.68 1 98.25 40 ASP B CA 1
ATOM 1419 C C . ASP B 1 40 ? 13.219 -0.568 7.199 1 98.25 40 ASP B C 1
ATOM 1421 O O . ASP B 1 40 ? 13.57 -1.698 7.547 1 98.25 40 ASP B O 1
ATOM 1425 N N . THR B 1 41 ? 12.156 -0.303 6.422 1 98.56 41 THR B N 1
ATOM 1426 C CA . THR B 1 41 ? 11.273 -1.373 5.973 1 98.56 41 THR B CA 1
ATOM 1427 C C . THR B 1 41 ? 11.102 -1.334 4.457 1 98.56 41 THR B C 1
ATOM 1429 O O . THR B 1 41 ? 10.844 -0.274 3.883 1 98.56 41 THR B O 1
ATOM 1432 N N . ILE B 1 42 ? 11.281 -2.428 3.811 1 98.69 42 ILE B N 1
ATOM 1433 C CA . ILE B 1 42 ? 11.086 -2.6 2.375 1 98.69 42 ILE B CA 1
ATOM 1434 C C . ILE B 1 42 ? 9.953 -3.588 2.121 1 98.69 42 ILE B C 1
ATOM 1436 O O . ILE B 1 42 ? 9.781 -4.559 2.867 1 98.69 42 ILE B O 1
ATOM 1440 N N . ALA B 1 43 ? 9.219 -3.324 1.13 1 98.88 43 ALA B N 1
ATOM 1441 C CA . ALA B 1 43 ? 8.117 -4.215 0.765 1 98.88 43 ALA B CA 1
ATOM 1442 C C . ALA B 1 43 ? 8.281 -4.727 -0.665 1 98.88 43 ALA B C 1
ATOM 1444 O O . ALA B 1 43 ? 8.734 -3.992 -1.544 1 98.88 43 ALA B O 1
ATOM 1445 N N . ARG B 1 44 ? 7.898 -5.941 -0.905 1 98.94 44 ARG B N 1
ATOM 1446 C CA . ARG B 1 44 ? 7.676 -6.562 -2.207 1 98.94 44 ARG B CA 1
ATOM 1447 C C . ARG B 1 44 ? 6.188 -6.648 -2.523 1 98.94 44 ARG B C 1
ATOM 1449 O O . ARG B 1 44 ? 5.406 -7.164 -1.722 1 98.94 44 ARG B O 1
ATOM 1456 N N . GLU B 1 45 ? 5.867 -6.086 -3.621 1 98.88 45 GLU B N 1
ATOM 1457 C CA . GLU B 1 45 ? 4.469 -6.09 -4.039 1 98.88 45 GLU B CA 1
ATOM 1458 C C . GLU B 1 45 ? 4.254 -7 -5.242 1 98.88 45 GLU B C 1
ATOM 1460 O O . GLU B 1 45 ? 4.996 -6.922 -6.227 1 98.88 45 GLU B O 1
ATOM 1465 N N . TRP B 1 46 ? 3.283 -7.844 -5.148 1 98.94 46 TRP B N 1
ATOM 1466 C CA . TRP B 1 46 ? 2.672 -8.555 -6.27 1 98.94 46 TRP B CA 1
ATOM 1467 C C . TRP B 1 46 ? 1.342 -7.914 -6.656 1 98.94 46 TRP B C 1
ATOM 1469 O O . TRP B 1 46 ? 0.498 -7.648 -5.797 1 98.94 46 TRP B O 1
ATOM 1479 N N . ARG B 1 47 ? 1.187 -7.648 -7.965 1 98.75 47 ARG B N 1
ATOM 1480 C CA . ARG B 1 47 ? -0.065 -6.992 -8.328 1 98.75 47 ARG B CA 1
ATOM 1481 C C . ARG B 1 47 ? -0.596 -7.516 -9.656 1 98.75 47 ARG B C 1
ATOM 1483 O O . ARG B 1 47 ? 0.177 -7.965 -10.508 1 98.75 47 ARG B O 1
ATOM 1490 N N . CYS B 1 48 ? -1.86 -7.426 -9.789 1 98.94 48 CYS B N 1
ATOM 1491 C CA . CYS B 1 48 ? -2.557 -7.738 -11.031 1 98.94 48 CYS B CA 1
ATOM 1492 C C . CYS B 1 48 ? -3.887 -6.996 -11.117 1 98.94 48 CYS B C 1
ATOM 1494 O O . CYS B 1 48 ? -4.258 -6.273 -10.188 1 98.94 48 CYS B O 1
ATOM 1496 N N . LYS B 1 49 ? -4.449 -7.098 -12.258 1 98.94 49 LYS B N 1
ATOM 1497 C CA . LYS B 1 49 ? -5.816 -6.617 -12.438 1 98.94 49 LYS B CA 1
ATOM 1498 C C . LYS B 1 49 ? -6.801 -7.777 -12.523 1 98.94 49 LYS B C 1
ATOM 1500 O O . LYS B 1 49 ? -6.504 -8.812 -13.125 1 98.94 49 LYS B O 1
ATOM 1505 N N . TRP B 1 50 ? -7.898 -7.602 -11.891 1 98.88 50 TRP B N 1
ATOM 1506 C CA . TRP B 1 50 ? -8.977 -8.578 -11.969 1 98.88 50 TRP B CA 1
ATOM 1507 C C . TRP B 1 50 ? -10.133 -8.055 -12.812 1 98.88 50 TRP B C 1
ATOM 1509 O O . TRP B 1 50 ? -10.109 -6.898 -13.25 1 98.88 50 TRP B O 1
ATOM 1519 N N . SER B 1 51 ? -11.086 -8.969 -13.094 1 98.62 51 SER B N 1
ATOM 1520 C CA . SER B 1 51 ? -12.219 -8.617 -13.945 1 98.62 51 SER B CA 1
ATOM 1521 C C . SER B 1 51 ? -13.531 -8.672 -13.164 1 98.62 51 SER B C 1
ATOM 1523 O O . SER B 1 51 ? -13.711 -9.539 -12.305 1 98.62 51 SER B O 1
ATOM 1525 N N . VAL B 1 52 ? -14.438 -7.832 -13.594 1 98.06 52 VAL B N 1
ATOM 1526 C CA . VAL B 1 52 ? -15.742 -7.785 -12.945 1 98.06 52 VAL B CA 1
ATOM 1527 C C . VAL B 1 52 ? -16.641 -8.898 -13.492 1 98.06 52 VAL B C 1
ATOM 1529 O O . VAL B 1 52 ? -17.703 -9.172 -12.945 1 98.06 52 VAL B O 1
ATOM 1532 N N . SER B 1 53 ? -16.203 -9.586 -14.469 1 97.44 53 SER B N 1
ATOM 1533 C CA . SER B 1 53 ? -17 -10.609 -15.148 1 97.44 53 SER B CA 1
ATOM 1534 C C . SER B 1 53 ? -17.25 -11.797 -14.234 1 97.44 53 SER B C 1
ATOM 1536 O O . SER B 1 53 ? -16.484 -12.039 -13.289 1 97.44 53 SER B O 1
ATOM 1538 N N . ASP B 1 54 ? -18.375 -12.547 -14.516 1 97.31 54 ASP B N 1
ATOM 1539 C CA . ASP B 1 54 ? -18.703 -13.805 -13.859 1 97.31 54 ASP B CA 1
ATOM 1540 C C . ASP B 1 54 ? -18.688 -13.656 -12.344 1 97.31 54 ASP B C 1
ATOM 1542 O O . ASP B 1 54 ? -18.047 -14.438 -11.641 1 97.3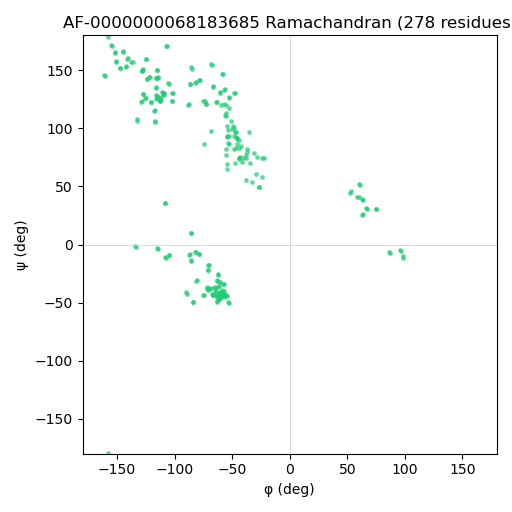1 54 ASP B O 1
ATOM 1546 N N . ASP B 1 55 ? -19.312 -12.578 -11.859 1 97.06 55 ASP B N 1
ATOM 1547 C CA . ASP B 1 55 ? -19.422 -12.305 -10.43 1 97.06 55 ASP B CA 1
ATOM 1548 C C . ASP B 1 55 ? -18.047 -12.211 -9.773 1 97.06 55 ASP B C 1
ATOM 1550 O O . ASP B 1 55 ? -17.828 -12.797 -8.711 1 97.06 55 ASP B O 1
ATOM 1554 N N . LYS B 1 56 ? -17.125 -11.586 -10.445 1 98.56 56 LYS B N 1
ATOM 1555 C CA . LYS B 1 56 ? -15.781 -11.32 -9.953 1 98.56 56 LYS B CA 1
ATOM 1556 C C . LYS B 1 56 ? -15.023 -12.617 -9.68 1 98.56 56 LYS B C 1
ATOM 1558 O O . LYS B 1 56 ? -14.289 -12.719 -8.695 1 98.56 56 LYS B O 1
ATOM 1563 N N . LYS B 1 57 ? -15.203 -13.602 -10.531 1 98.75 57 LYS B N 1
ATOM 1564 C CA . LYS B 1 57 ? -14.586 -14.914 -10.352 1 98.75 57 LYS B CA 1
ATOM 1565 C C . LYS B 1 57 ? -13.062 -14.805 -10.312 1 98.75 57 LYS B C 1
ATOM 1567 O O . LYS B 1 57 ? -12.398 -15.508 -9.547 1 98.75 57 LYS B O 1
ATOM 1572 N N . SER B 1 58 ? -12.547 -13.977 -11.164 1 98.88 58 SER B N 1
ATOM 1573 C CA . SER B 1 58 ? -11.094 -13.836 -11.188 1 98.88 58 SER B CA 1
ATOM 1574 C C . SER B 1 58 ? -10.57 -13.305 -9.852 1 98.88 58 SER B C 1
ATOM 1576 O O . SER B 1 58 ? -9.484 -13.688 -9.406 1 98.88 58 SER B O 1
ATOM 1578 N N . LEU B 1 59 ? -11.281 -12.422 -9.203 1 98.94 59 LEU B N 1
ATOM 1579 C CA . LEU B 1 59 ? -10.906 -11.922 -7.883 1 98.94 59 LEU B CA 1
ATOM 1580 C C . LEU B 1 59 ? -10.984 -13.023 -6.836 1 98.94 59 LEU B C 1
ATOM 1582 O O . LEU B 1 59 ? -10.102 -13.148 -5.988 1 98.94 59 LEU B O 1
ATOM 1586 N N . GLN B 1 60 ? -12.055 -13.828 -6.883 1 98.88 60 GLN B N 1
ATOM 1587 C CA . GLN B 1 60 ? -12.188 -14.969 -5.988 1 98.88 60 GLN B CA 1
ATOM 1588 C C . GLN B 1 60 ? -11 -15.914 -6.125 1 98.88 60 GLN B C 1
ATOM 1590 O O . GLN B 1 60 ? -10.43 -16.359 -5.121 1 98.88 60 GLN B O 1
ATOM 1595 N N . GLU B 1 61 ? -10.641 -16.172 -7.324 1 98.94 61 GLU B N 1
ATOM 1596 C CA . GLU B 1 61 ? -9.555 -17.094 -7.59 1 98.94 61 GLU B CA 1
ATOM 1597 C C . GLU B 1 61 ? -8.211 -16.516 -7.191 1 98.94 61 GLU B C 1
ATOM 1599 O O . GLU B 1 61 ? -7.32 -17.234 -6.734 1 98.94 61 GLU B O 1
ATOM 1604 N N . ALA B 1 62 ? -8.062 -15.211 -7.418 1 98.94 62 ALA B N 1
ATOM 1605 C CA . ALA B 1 62 ? -6.844 -14.562 -6.949 1 98.94 62 ALA B CA 1
ATOM 1606 C C . ALA B 1 62 ? -6.703 -14.688 -5.434 1 98.94 62 ALA B C 1
ATOM 1608 O O . ALA B 1 62 ? -5.605 -14.93 -4.926 1 98.94 62 ALA B O 1
ATOM 1609 N N . GLN B 1 63 ? -7.777 -14.516 -4.73 1 98.94 63 GLN B N 1
ATOM 1610 C CA . GLN B 1 63 ? -7.777 -14.68 -3.283 1 98.94 63 GLN B CA 1
ATOM 1611 C C . GLN B 1 63 ? -7.371 -16.094 -2.893 1 98.94 63 GLN B C 1
ATOM 1613 O O . GLN B 1 63 ? -6.574 -16.297 -1.973 1 98.94 63 GLN B O 1
ATOM 1618 N N . LYS B 1 64 ? -7.926 -17.031 -3.537 1 98.88 64 LYS B N 1
ATOM 1619 C CA . LYS B 1 64 ? -7.566 -18.422 -3.27 1 98.88 64 LYS B CA 1
ATOM 1620 C C . LYS B 1 64 ? -6.086 -18.672 -3.537 1 98.88 64 LYS B C 1
ATOM 1622 O O . LYS B 1 64 ? -5.426 -19.406 -2.789 1 98.88 64 LYS B O 1
ATOM 1627 N N . ALA B 1 65 ? -5.621 -18.109 -4.652 1 98.94 65 ALA B N 1
ATOM 1628 C CA . ALA B 1 65 ? -4.199 -18.219 -4.953 1 98.94 65 ALA B CA 1
ATOM 1629 C C . ALA B 1 65 ? -3.352 -17.656 -3.814 1 98.94 65 ALA B C 1
ATOM 1631 O O . ALA B 1 65 ? -2.365 -18.266 -3.402 1 98.94 65 ALA B O 1
ATOM 1632 N N . LEU B 1 66 ? -3.762 -16.516 -3.264 1 98.94 66 LEU B N 1
ATOM 1633 C CA . LEU B 1 66 ? -3.041 -15.922 -2.145 1 98.94 66 LEU B CA 1
ATOM 1634 C C . LEU B 1 66 ? -3.07 -16.844 -0.927 1 98.94 66 LEU B C 1
ATOM 1636 O O . LEU B 1 66 ? -2.037 -17.078 -0.297 1 98.94 66 LEU B O 1
ATOM 1640 N N . GLU B 1 67 ? -4.184 -17.375 -0.623 1 98.75 67 GLU B N 1
ATOM 1641 C CA . GLU B 1 67 ? -4.332 -18.25 0.541 1 98.75 67 GLU B CA 1
ATOM 1642 C C . GLU B 1 67 ? -3.443 -19.484 0.426 1 98.75 67 GLU B C 1
ATOM 1644 O O . GLU B 1 67 ? -2.938 -19.984 1.432 1 98.75 67 GLU B O 1
ATOM 1649 N N . SER B 1 68 ? -3.242 -19.922 -0.724 1 98.75 68 SER B N 1
ATOM 1650 C CA . SER B 1 68 ? -2.467 -21.141 -0.936 1 98.75 68 SER B CA 1
ATOM 1651 C C . SER B 1 68 ? -0.989 -20.906 -0.635 1 98.75 68 SER B C 1
ATOM 1653 O O . SER B 1 68 ? -0.242 -21.859 -0.408 1 98.75 68 SER B O 1
ATOM 1655 N N . VAL B 1 69 ? -0.547 -19.641 -0.691 1 98.81 69 VAL B N 1
ATOM 1656 C CA . VAL B 1 69 ? 0.877 -19.391 -0.49 1 98.81 69 VAL B CA 1
ATOM 1657 C C . VAL B 1 69 ? 1.086 -18.594 0.796 1 98.81 69 VAL B C 1
ATOM 1659 O O . VAL B 1 69 ? 2.225 -18.328 1.19 1 98.81 69 VAL B O 1
ATOM 1662 N N . LEU B 1 70 ? 0.079 -18.203 1.454 1 98.75 70 LEU B N 1
ATOM 1663 C CA . LEU B 1 70 ? 0.141 -17.25 2.555 1 98.75 70 LEU B CA 1
ATOM 1664 C C . LEU B 1 70 ? 1.005 -17.781 3.691 1 98.75 70 LEU B C 1
ATOM 1666 O O . LEU B 1 70 ? 1.808 -17.047 4.266 1 98.75 70 LEU B O 1
ATOM 1670 N N . ALA B 1 71 ? 0.849 -19.016 4.023 1 98.5 71 ALA B N 1
ATOM 1671 C CA . ALA B 1 71 ? 1.646 -19.625 5.09 1 98.5 71 ALA B CA 1
ATOM 1672 C C . ALA B 1 71 ? 3.137 -19.547 4.773 1 98.5 71 ALA B C 1
ATOM 1674 O O . ALA B 1 71 ? 3.951 -19.25 5.652 1 98.5 71 ALA B O 1
ATOM 1675 N N . ASP B 1 72 ? 3.508 -19.797 3.535 1 98.62 72 ASP B N 1
ATOM 1676 C CA . ASP B 1 72 ? 4.906 -19.75 3.115 1 98.62 72 ASP B CA 1
ATOM 1677 C C . ASP B 1 72 ? 5.445 -18.312 3.176 1 98.62 72 ASP B C 1
ATOM 1679 O O . ASP B 1 72 ? 6.578 -18.094 3.605 1 98.62 72 ASP B O 1
ATOM 1683 N N . VAL B 1 73 ? 4.629 -17.359 2.709 1 98.75 73 VAL B N 1
ATOM 1684 C CA . VAL B 1 73 ? 5.035 -15.953 2.762 1 98.75 73 VAL B CA 1
ATOM 1685 C C . VAL B 1 73 ? 5.293 -15.547 4.211 1 98.75 73 VAL B C 1
ATOM 1687 O O . VAL B 1 73 ? 6.289 -14.891 4.508 1 98.75 73 VAL B O 1
ATOM 1690 N N . LYS B 1 74 ? 4.461 -15.914 5.098 1 98.44 74 LYS B N 1
ATOM 1691 C CA . LYS B 1 74 ? 4.539 -15.508 6.496 1 98.44 74 LYS B CA 1
ATOM 1692 C C . LYS B 1 74 ? 5.715 -16.188 7.199 1 98.44 74 LYS B C 1
ATOM 1694 O O . LYS B 1 74 ? 6.145 -15.742 8.266 1 98.44 74 LYS B O 1
ATOM 1699 N N . LYS B 1 75 ? 6.246 -17.25 6.641 1 97.94 75 LYS B N 1
ATOM 1700 C CA . LYS B 1 75 ? 7.371 -17.969 7.219 1 97.94 75 LYS B CA 1
ATOM 1701 C C . LYS B 1 75 ? 8.703 -17.344 6.801 1 97.94 75 LYS B C 1
ATOM 1703 O O . LYS B 1 75 ? 9.75 -17.672 7.355 1 97.94 75 LYS B O 1
ATOM 1708 N N . VAL B 1 76 ? 8.594 -16.484 5.793 1 98.44 76 VAL B N 1
ATOM 1709 C CA . VAL B 1 76 ? 9.812 -15.797 5.395 1 98.44 76 VAL B CA 1
ATOM 1710 C C . VAL B 1 76 ? 10.414 -15.07 6.594 1 98.44 76 VAL B C 1
ATOM 1712 O O . VAL B 1 76 ? 9.711 -14.359 7.312 1 98.44 76 VAL B O 1
ATOM 1715 N N . GLU B 1 77 ? 11.68 -15.172 6.816 1 97.5 77 GLU B N 1
ATOM 1716 C CA . GLU B 1 77 ? 12.344 -14.602 7.984 1 97.5 77 GLU B CA 1
ATOM 1717 C C . GLU B 1 77 ? 12.25 -13.078 7.984 1 97.5 77 GLU B C 1
ATOM 1719 O O . GLU B 1 77 ? 12.617 -12.43 7.008 1 97.5 77 GLU B O 1
ATOM 1724 N N . GLY B 1 78 ? 11.688 -12.594 9.039 1 97.69 78 GLY B N 1
ATOM 1725 C CA . GLY B 1 78 ? 11.688 -11.148 9.227 1 97.69 78 GLY B CA 1
ATOM 1726 C C . GLY B 1 78 ? 10.406 -10.484 8.758 1 97.69 78 GLY B C 1
ATOM 1727 O O . GLY B 1 78 ? 10.227 -9.273 8.93 1 97.69 78 GLY B O 1
ATOM 1728 N N . VAL B 1 79 ? 9.516 -11.211 8.164 1 98.5 79 VAL B N 1
ATOM 1729 C CA . VAL B 1 79 ? 8.281 -10.602 7.676 1 98.5 79 VAL B CA 1
ATOM 1730 C C . VAL B 1 79 ? 7.605 -9.82 8.797 1 98.5 79 VAL B C 1
ATOM 1732 O O . VAL B 1 79 ? 7.355 -10.367 9.875 1 98.5 79 VAL B O 1
ATOM 1735 N N . LYS B 1 80 ? 7.309 -8.547 8.508 1 97.62 80 LYS B N 1
ATOM 1736 C CA . LYS B 1 80 ? 6.609 -7.656 9.43 1 97.62 80 LYS B CA 1
ATOM 1737 C C . LYS B 1 80 ? 5.098 -7.727 9.219 1 97.62 80 LYS B C 1
ATOM 1739 O O . LYS B 1 80 ? 4.328 -7.707 10.188 1 97.62 80 LYS B O 1
ATOM 1744 N N . ASP B 1 81 ? 4.777 -7.781 7.969 1 97.56 81 ASP B N 1
ATOM 1745 C CA . ASP B 1 81 ? 3.365 -7.691 7.613 1 97.56 81 ASP B CA 1
ATOM 1746 C C . ASP B 1 81 ? 3.121 -8.211 6.199 1 97.56 81 ASP B C 1
ATOM 1748 O O . ASP B 1 81 ? 4.008 -8.148 5.348 1 97.56 81 ASP B O 1
ATOM 1752 N N . VAL B 1 82 ? 2.01 -8.812 6 1 98.88 82 VAL B N 1
ATOM 1753 C CA . VAL B 1 82 ? 1.445 -9.125 4.691 1 98.88 82 VAL B CA 1
ATOM 1754 C C . VAL B 1 82 ? 0.078 -8.461 4.547 1 98.88 82 VAL B C 1
ATOM 1756 O O . VAL B 1 82 ? -0.816 -8.68 5.367 1 98.88 82 VAL B O 1
ATOM 1759 N N . GLN B 1 83 ? -0.072 -7.645 3.537 1 98.81 83 GLN B N 1
ATOM 1760 C CA . GLN B 1 83 ? -1.312 -6.906 3.326 1 98.81 83 GLN B CA 1
ATOM 1761 C C . GLN B 1 83 ? -1.885 -7.176 1.938 1 98.81 83 GLN B C 1
ATOM 1763 O O . GLN B 1 83 ? -1.139 -7.289 0.963 1 98.81 83 GLN B O 1
ATOM 1768 N N . ARG B 1 84 ? -3.162 -7.25 1.869 1 98.94 84 ARG B N 1
ATOM 1769 C CA . ARG B 1 84 ? -3.877 -7.371 0.603 1 98.94 84 ARG B CA 1
ATOM 1770 C C . ARG B 1 84 ? -4.656 -6.098 0.291 1 98.94 84 ARG B C 1
ATOM 1772 O O . ARG B 1 84 ? -5.355 -5.566 1.155 1 98.94 84 ARG B O 1
ATOM 1779 N N . VAL B 1 85 ? -4.48 -5.656 -0.884 1 98.94 85 VAL B N 1
ATOM 1780 C CA . VAL B 1 85 ? -5.227 -4.52 -1.413 1 98.94 85 VAL B CA 1
ATOM 1781 C C . VAL B 1 85 ? -6.211 -4.996 -2.479 1 98.94 85 VAL B C 1
ATOM 1783 O O . VAL B 1 85 ? -5.844 -5.758 -3.375 1 98.94 85 VAL B O 1
ATOM 1786 N N . VAL B 1 86 ? -7.43 -4.609 -2.379 1 98.88 86 VAL B N 1
ATOM 1787 C CA . VAL B 1 86 ? -8.398 -4.773 -3.457 1 98.88 86 VAL B CA 1
ATOM 1788 C C . VAL B 1 86 ? -9.039 -3.424 -3.781 1 98.88 86 VAL B C 1
ATOM 1790 O O . VAL B 1 86 ? -9.562 -2.746 -2.893 1 98.88 86 VAL B O 1
ATOM 1793 N N . CYS B 1 87 ? -8.953 -3.098 -5.047 1 98.56 87 CYS B N 1
ATOM 1794 C CA . CYS B 1 87 ? -9.586 -1.871 -5.527 1 98.56 87 CYS B CA 1
ATOM 1795 C C . CYS B 1 87 ? -10.703 -2.182 -6.52 1 98.56 87 CYS B C 1
ATOM 1797 O O . CYS B 1 87 ? -10.461 -2.807 -7.551 1 98.56 87 CYS B O 1
ATOM 1799 N N . GLY B 1 88 ? -11.812 -1.674 -6.223 1 97.12 88 GLY B N 1
ATOM 1800 C CA . GLY B 1 88 ? -12.945 -1.891 -7.109 1 97.12 88 GLY B CA 1
ATOM 1801 C C . GLY B 1 88 ? -12.953 -0.96 -8.312 1 97.12 88 GLY B C 1
ATOM 1802 O O . GLY B 1 88 ? -13.477 -1.307 -9.367 1 97.12 88 GLY B O 1
ATOM 1803 N N . GLY B 1 89 ? -12.461 0.202 -8.172 1 95.19 89 GLY B N 1
ATOM 1804 C CA . GLY B 1 89 ? -12.445 1.18 -9.25 1 95.19 89 GLY B CA 1
ATOM 1805 C C . GLY B 1 89 ? -11.406 0.883 -10.312 1 95.19 89 GLY B C 1
ATOM 1806 O O . GLY B 1 89 ? -11.711 0.876 -11.508 1 95.19 89 GLY B O 1
ATOM 1807 N N . CYS B 1 90 ? -10.273 0.534 -9.914 1 95.62 90 CYS B N 1
ATOM 1808 C CA . CYS B 1 90 ? -9.211 0.305 -10.883 1 95.62 90 CYS B CA 1
ATOM 1809 C C . CYS B 1 90 ? -8.953 -1.186 -11.07 1 95.62 90 CYS B C 1
ATOM 1811 O O . CYS B 1 90 ? -8.086 -1.577 -11.852 1 95.62 90 CYS B O 1
ATOM 1813 N N . LEU B 1 91 ? -9.555 -2.021 -10.227 1 98.56 91 LEU B N 1
ATOM 1814 C CA . LEU B 1 91 ? -9.586 -3.473 -10.359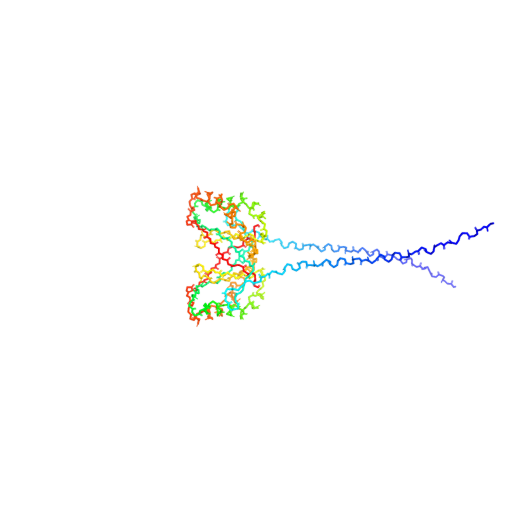 1 98.56 91 LEU B CA 1
ATOM 1815 C C . LEU B 1 91 ? -8.234 -4.082 -9.992 1 98.56 91 LEU B C 1
ATOM 1817 O O . LEU B 1 91 ? -7.84 -5.113 -10.547 1 98.56 91 LEU B O 1
ATOM 1821 N N . ASP B 1 92 ? -7.582 -3.443 -9.133 1 98.81 92 ASP B N 1
ATOM 1822 C CA . ASP B 1 92 ? -6.301 -3.967 -8.664 1 98.81 92 ASP B CA 1
ATOM 1823 C C . ASP B 1 92 ? -6.504 -5.039 -7.598 1 98.81 92 ASP B C 1
ATOM 1825 O O . ASP B 1 92 ? -7.363 -4.902 -6.723 1 98.81 92 ASP B O 1
ATOM 1829 N N . PHE B 1 93 ? -5.723 -6.082 -7.648 1 98.94 93 PHE B N 1
ATOM 1830 C CA . PHE B 1 93 ? -5.395 -7.023 -6.586 1 98.94 93 PHE B CA 1
ATOM 1831 C C . PHE B 1 93 ? -3.902 -6.996 -6.277 1 98.94 93 PHE B C 1
ATOM 1833 O O . PHE B 1 93 ? -3.08 -7.27 -7.156 1 98.94 93 PHE B O 1
ATOM 1840 N N . LYS B 1 94 ? -3.617 -6.562 -5.07 1 98.94 94 LYS B N 1
ATOM 1841 C CA . LYS B 1 94 ? -2.213 -6.449 -4.695 1 98.94 94 LYS B CA 1
ATOM 1842 C C . LYS B 1 94 ? -1.937 -7.172 -3.379 1 98.94 94 LYS B C 1
ATOM 1844 O O . LYS B 1 94 ? -2.797 -7.211 -2.494 1 98.94 94 LYS B O 1
ATOM 1849 N N . VAL B 1 95 ? -0.743 -7.645 -3.215 1 98.94 95 VAL B N 1
ATOM 1850 C CA . VAL B 1 95 ? -0.216 -8.203 -1.974 1 98.94 95 VAL B CA 1
ATOM 1851 C C . VAL B 1 95 ? 1.129 -7.555 -1.647 1 98.94 95 VAL B C 1
ATOM 1853 O O . VAL B 1 95 ? 2.037 -7.539 -2.482 1 98.94 95 VAL B O 1
ATOM 1856 N N . MET B 1 96 ? 1.18 -6.996 -0.516 1 98.88 96 MET B N 1
ATOM 1857 C CA . MET B 1 96 ? 2.424 -6.387 -0.055 1 98.88 96 MET B CA 1
ATOM 1858 C C . MET B 1 96 ? 2.998 -7.152 1.131 1 98.88 96 MET B C 1
ATOM 1860 O O . MET B 1 96 ? 2.316 -7.348 2.139 1 98.88 96 MET B O 1
ATOM 1864 N N . THR B 1 97 ? 4.207 -7.57 0.976 1 98.94 97 THR B N 1
ATOM 1865 C CA . THR B 1 97 ? 4.949 -8.188 2.072 1 98.94 97 THR B CA 1
ATOM 1866 C C . THR B 1 97 ? 6.121 -7.301 2.496 1 98.94 97 THR B C 1
ATOM 1868 O O . THR B 1 97 ? 6.949 -6.922 1.666 1 98.94 97 THR B O 1
ATOM 1871 N N . SER B 1 98 ? 6.16 -6.953 3.732 1 98.75 98 SER B N 1
ATOM 1872 C CA . SER B 1 98 ? 7.184 -6.02 4.188 1 98.75 98 SER B CA 1
ATOM 1873 C C . SER B 1 98 ? 8.148 -6.688 5.164 1 98.75 98 SER B C 1
ATOM 1875 O O . SER B 1 98 ? 7.734 -7.5 5.992 1 98.75 98 SER B O 1
ATOM 1877 N N . LEU B 1 99 ? 9.406 -6.301 5.094 1 98.31 99 LEU B N 1
ATOM 1878 C CA . LEU B 1 99 ? 10.5 -6.777 5.926 1 98.31 99 LEU B CA 1
ATOM 1879 C C . LEU B 1 99 ? 11.406 -5.625 6.352 1 98.31 99 LEU B C 1
ATOM 1881 O O . LEU B 1 99 ? 11.445 -4.586 5.684 1 98.31 99 LEU B O 1
ATOM 1885 N N . PRO B 1 100 ? 12.117 -5.891 7.473 1 98.19 100 PRO B N 1
ATOM 1886 C CA . PRO B 1 100 ? 13.227 -4.969 7.719 1 98.19 100 PRO B CA 1
ATOM 1887 C C . PRO B 1 100 ? 14.234 -4.941 6.57 1 98.19 100 PRO B C 1
ATOM 1889 O O . PRO B 1 100 ? 14.508 -5.977 5.957 1 98.19 100 PRO B O 1
ATOM 1892 N N . ALA B 1 101 ? 14.773 -3.836 6.379 1 97.81 101 ALA B N 1
ATOM 1893 C CA . ALA B 1 101 ? 15.672 -3.635 5.246 1 97.81 101 ALA B CA 1
ATOM 1894 C C . ALA B 1 101 ? 16.844 -4.621 5.293 1 97.81 101 ALA B C 1
ATOM 1896 O O . ALA B 1 101 ? 17.281 -5.113 4.254 1 97.81 101 ALA B O 1
ATOM 1897 N N . ASP B 1 102 ? 17.297 -4.965 6.414 1 96.31 102 ASP B N 1
ATOM 1898 C CA . ASP B 1 102 ? 18.5 -5.789 6.551 1 96.31 102 ASP B CA 1
ATOM 1899 C C . ASP B 1 102 ? 18.172 -7.262 6.297 1 96.31 102 ASP B C 1
ATOM 1901 O O . ASP B 1 102 ? 19.078 -8.086 6.176 1 96.31 102 ASP B O 1
ATOM 1905 N N . LYS B 1 103 ? 16.953 -7.586 6.168 1 96.94 103 LYS B N 1
ATOM 1906 C CA . LYS B 1 103 ? 16.547 -8.969 5.922 1 96.94 103 LYS B CA 1
ATOM 1907 C C . LYS B 1 103 ? 16.062 -9.148 4.484 1 96.94 103 LYS B C 1
ATOM 1909 O O . LYS B 1 103 ? 15.906 -10.281 4.02 1 96.94 103 LYS B O 1
ATOM 1914 N N . PHE B 1 104 ? 15.859 -8.086 3.809 1 97.94 104 PHE B N 1
ATOM 1915 C CA . PHE B 1 104 ? 15.227 -8.133 2.498 1 97.94 104 PHE B CA 1
ATOM 1916 C C . PHE B 1 104 ? 16.125 -8.812 1.478 1 97.94 104 PHE B C 1
ATOM 1918 O O . PHE B 1 104 ? 15.656 -9.547 0.609 1 97.94 104 PHE B O 1
ATOM 1925 N N . GLY B 1 105 ? 17.344 -8.586 1.574 1 97.81 105 GLY B N 1
ATOM 1926 C CA . GLY B 1 105 ? 18.312 -9.148 0.653 1 97.81 105 GLY B CA 1
ATOM 1927 C C . GLY B 1 105 ? 18.297 -10.672 0.623 1 97.81 105 GLY B C 1
ATOM 1928 O O . GLY B 1 105 ? 18.406 -11.273 -0.444 1 97.81 105 GLY B O 1
ATOM 1929 N N . ALA B 1 106 ? 18.125 -11.281 1.762 1 98.12 106 ALA B N 1
ATOM 1930 C CA . ALA B 1 106 ? 18.078 -12.734 1.828 1 98.12 106 ALA B CA 1
ATOM 1931 C C . ALA B 1 106 ? 16.859 -13.273 1.081 1 98.12 106 ALA B C 1
ATOM 1933 O O . ALA B 1 106 ? 16.938 -14.305 0.411 1 98.12 106 ALA B O 1
ATOM 1934 N N . TRP B 1 107 ? 15.812 -12.57 1.199 1 98.56 107 TRP B N 1
ATOM 1935 C CA . TRP B 1 107 ? 14.609 -12.992 0.491 1 98.56 107 TRP B CA 1
ATOM 1936 C C . TRP B 1 107 ? 14.758 -12.789 -1.013 1 98.56 107 TRP B C 1
ATOM 1938 O O . TRP B 1 107 ? 14.305 -13.617 -1.806 1 98.56 107 TRP B O 1
ATOM 1948 N N . GLU B 1 108 ? 15.367 -11.727 -1.326 1 98.38 108 GLU B N 1
ATOM 1949 C CA . GLU B 1 108 ? 15.656 -11.484 -2.736 1 98.38 108 GLU B CA 1
ATOM 1950 C C . GLU B 1 108 ? 16.531 -12.586 -3.318 1 98.38 108 GLU B C 1
ATOM 1952 O O . GLU B 1 108 ? 16.297 -13.055 -4.434 1 98.38 108 GLU B O 1
ATOM 1957 N N . GLU B 1 109 ? 17.484 -13.016 -2.568 1 98.31 109 GLU B N 1
ATOM 1958 C CA . GLU B 1 109 ? 18.344 -14.109 -3.004 1 98.31 109 GLU B CA 1
ATOM 1959 C C . GLU B 1 109 ? 17.562 -15.398 -3.201 1 98.31 109 GLU B C 1
ATOM 1961 O O . GLU B 1 109 ? 17.906 -16.219 -4.055 1 98.31 109 GLU B O 1
ATOM 1966 N N . ALA B 1 110 ? 16.578 -15.477 -2.422 1 98.38 110 ALA B N 1
ATOM 1967 C CA . ALA B 1 110 ? 15.711 -16.641 -2.52 1 98.38 110 ALA B CA 1
ATOM 1968 C C . ALA B 1 110 ? 14.633 -16.438 -3.582 1 98.38 110 ALA B C 1
ATOM 1970 O O . ALA B 1 110 ? 13.648 -17.172 -3.631 1 98.38 110 ALA B O 1
ATOM 1971 N N . LYS B 1 111 ? 14.773 -15.336 -4.383 1 98.5 111 LYS B N 1
ATOM 1972 C CA . LYS B 1 111 ? 13.891 -14.992 -5.496 1 98.5 111 LYS B CA 1
ATOM 1973 C C . LYS B 1 111 ? 12.469 -14.719 -5.004 1 98.5 111 LYS B C 1
ATOM 1975 O O . LYS B 1 111 ? 11.5 -15.047 -5.688 1 98.5 111 LYS B O 1
ATOM 1980 N N . PHE B 1 112 ? 12.406 -14.32 -3.768 1 98.81 112 PHE B N 1
ATOM 1981 C CA . PHE B 1 112 ? 11.156 -13.906 -3.143 1 98.81 112 PHE B CA 1
ATOM 1982 C C . PHE B 1 112 ? 10.195 -15.078 -3.025 1 98.81 112 PHE B C 1
ATOM 1984 O O . PHE B 1 112 ? 8.977 -14.906 -3.148 1 98.81 112 PHE B O 1
ATOM 1991 N N . ALA B 1 113 ? 10.711 -16.25 -2.859 1 98.56 113 ALA B N 1
ATOM 1992 C CA . ALA B 1 113 ? 9.797 -17.375 -2.656 1 98.56 113 ALA B CA 1
ATOM 1993 C C . ALA B 1 113 ? 8.742 -17.047 -1.604 1 98.56 113 ALA B C 1
ATOM 1995 O O . ALA B 1 113 ? 9.062 -16.516 -0.542 1 98.56 113 ALA B O 1
ATOM 1996 N N . PRO B 1 114 ? 7.504 -17.344 -2.059 1 98.69 114 PRO B N 1
ATOM 1997 C CA . PRO B 1 114 ? 6.934 -18.219 -3.098 1 98.69 114 PRO B CA 1
ATOM 1998 C C . PRO B 1 114 ? 6.391 -17.422 -4.285 1 98.69 114 PRO B C 1
ATOM 2000 O O . PRO B 1 114 ? 5.352 -17.781 -4.844 1 98.69 114 PRO B O 1
ATOM 2003 N N . GLU B 1 115 ? 7 -16.359 -4.66 1 98.88 115 GLU B N 1
ATOM 2004 C CA . GLU B 1 115 ? 6.527 -15.438 -5.688 1 98.88 115 GLU B CA 1
ATOM 2005 C C . GLU B 1 115 ? 6.223 -16.172 -6.988 1 98.88 115 GLU B C 1
ATOM 2007 O O . GLU B 1 115 ? 5.16 -15.984 -7.582 1 98.88 115 GLU B O 1
ATOM 2012 N N . GLU B 1 116 ? 7.129 -16.969 -7.438 1 98.69 116 GLU B N 1
ATOM 2013 C CA . GLU B 1 116 ? 6.941 -17.672 -8.703 1 98.69 116 GLU B CA 1
ATOM 2014 C C . GLU B 1 116 ? 5.688 -18.531 -8.68 1 98.69 116 GLU B C 1
ATOM 2016 O O . GLU B 1 116 ? 4.926 -18.562 -9.648 1 98.69 116 GLU B O 1
ATOM 2021 N N . ASP B 1 117 ? 5.516 -19.203 -7.609 1 98.69 117 ASP B N 1
ATOM 2022 C CA . ASP B 1 117 ? 4.324 -20.031 -7.453 1 98.69 117 ASP B CA 1
ATOM 2023 C C . ASP B 1 117 ? 3.055 -19.172 -7.5 1 98.69 117 ASP B C 1
ATOM 2025 O O . ASP B 1 117 ? 2.105 -19.5 -8.211 1 98.69 117 ASP B O 1
ATOM 2029 N N . PHE B 1 118 ? 3.039 -18.141 -6.812 1 98.94 118 PHE B N 1
ATOM 2030 C CA . PHE B 1 118 ? 1.875 -17.266 -6.742 1 98.94 118 PHE B CA 1
ATOM 2031 C C . PHE B 1 118 ? 1.57 -16.656 -8.109 1 98.94 118 PHE B C 1
ATOM 2033 O O . PHE B 1 118 ? 0.431 -16.703 -8.578 1 98.94 118 PHE B O 1
ATOM 2040 N N . LEU B 1 119 ? 2.559 -16.125 -8.711 1 98.94 119 LEU B N 1
ATOM 2041 C CA . LEU B 1 119 ? 2.361 -15.5 -10.016 1 98.94 119 LEU B CA 1
ATOM 2042 C C . LEU B 1 119 ? 1.935 -16.531 -11.062 1 98.94 119 LEU B C 1
ATOM 2044 O O . LEU B 1 119 ? 1.144 -16.219 -11.953 1 98.94 119 LEU B O 1
ATOM 2048 N N . GLY B 1 120 ? 2.527 -17.719 -11.016 1 98.88 120 GLY B N 1
ATOM 2049 C CA . GLY B 1 120 ? 2.094 -18.797 -11.891 1 98.88 120 GLY B CA 1
ATOM 2050 C C . GLY B 1 120 ? 0.615 -19.109 -11.766 1 98.88 120 GLY B C 1
ATOM 2051 O O . GLY B 1 120 ? -0.08 -19.281 -12.766 1 98.88 120 GLY B O 1
ATOM 2052 N N . LYS B 1 121 ? 0.135 -19.156 -10.555 1 98.88 121 LYS B N 1
ATOM 2053 C CA . LYS B 1 121 ? -1.286 -19.391 -10.312 1 98.88 121 LYS B CA 1
ATOM 2054 C C . LYS B 1 121 ? -2.133 -18.25 -10.891 1 98.88 121 LYS B C 1
ATOM 2056 O O . LYS B 1 121 ? -3.182 -18.5 -11.492 1 98.88 121 LYS B O 1
ATOM 2061 N N . LEU B 1 122 ? -1.714 -16.984 -10.711 1 98.94 122 LEU B N 1
ATOM 2062 C CA . LEU B 1 122 ? -2.453 -15.844 -11.242 1 98.94 122 LEU B CA 1
ATOM 2063 C C . LEU B 1 122 ? -2.582 -15.945 -12.758 1 98.94 122 LEU B C 1
ATOM 2065 O O . LEU B 1 122 ? -3.643 -15.648 -13.312 1 98.94 122 LEU B O 1
ATOM 2069 N N . LYS B 1 123 ? -1.532 -16.359 -13.445 1 98.81 123 LYS B N 1
ATOM 2070 C CA . LYS B 1 123 ? -1.486 -16.422 -14.906 1 98.81 123 LYS B CA 1
ATOM 2071 C C . LYS B 1 123 ? -2.525 -17.391 -15.445 1 98.81 123 LYS B C 1
ATOM 2073 O O . LYS B 1 123 ? -3 -17.25 -16.578 1 98.81 123 LYS B O 1
ATOM 2078 N N . GLU B 1 124 ? -2.918 -18.328 -14.688 1 98.69 124 GLU B N 1
ATOM 2079 C CA . GLU B 1 124 ? -3.826 -19.391 -15.117 1 98.69 124 GLU B CA 1
ATOM 2080 C C . GLU B 1 124 ? -5.281 -18.969 -14.938 1 98.69 124 GLU B C 1
ATOM 2082 O O . GLU B 1 124 ? -6.195 -19.672 -15.391 1 98.69 124 GLU B O 1
ATOM 2087 N N . ILE B 1 125 ? -5.457 -17.875 -14.289 1 98.81 125 ILE B N 1
ATOM 2088 C CA . ILE B 1 125 ? -6.816 -17.453 -13.961 1 98.81 125 ILE B CA 1
ATOM 2089 C C . ILE B 1 125 ? -7.395 -16.625 -15.102 1 98.81 125 ILE B C 1
ATOM 2091 O O . ILE B 1 125 ? -6.848 -15.578 -15.453 1 98.81 125 ILE B O 1
ATOM 2095 N N . ASP B 1 126 ? -8.453 -17.031 -15.648 1 98.62 126 ASP B N 1
ATOM 2096 C CA . ASP B 1 126 ? -9.172 -16.219 -16.625 1 98.62 126 ASP B CA 1
ATOM 2097 C C . ASP B 1 126 ? -9.641 -14.898 -16.016 1 98.62 126 ASP B C 1
ATOM 2099 O O . ASP B 1 126 ? -10.18 -14.891 -14.898 1 98.62 126 ASP B O 1
ATOM 2103 N N . GLY B 1 127 ? -9.359 -13.805 -16.703 1 98.75 127 GLY B N 1
ATOM 2104 C CA . GLY B 1 127 ? -9.805 -12.508 -16.219 1 98.75 127 GLY B CA 1
ATOM 2105 C C . GLY B 1 127 ? -8.727 -11.75 -15.469 1 98.75 127 GLY B C 1
ATOM 2106 O O . GLY B 1 127 ? -8.914 -10.578 -15.117 1 98.75 127 GLY B O 1
ATOM 2107 N N . ILE B 1 128 ? -7.645 -12.414 -15.18 1 98.88 128 ILE B N 1
ATOM 2108 C CA . ILE B 1 128 ? -6.488 -11.727 -14.617 1 98.88 128 ILE B CA 1
ATOM 2109 C C . ILE B 1 128 ? -5.617 -11.172 -15.742 1 98.88 128 ILE B C 1
ATOM 2111 O O . ILE B 1 128 ? -5.383 -11.852 -16.734 1 98.88 128 ILE B O 1
ATOM 2115 N N . SER B 1 129 ? -5.152 -9.938 -15.523 1 98.75 129 SER B N 1
ATOM 2116 C CA . SER B 1 129 ? -4.242 -9.305 -16.469 1 98.75 129 SER B CA 1
ATOM 2117 C C . SER B 1 129 ? -3.223 -8.422 -15.758 1 98.75 129 SER B C 1
ATOM 2119 O O . SER B 1 129 ? -3.316 -8.219 -14.539 1 98.75 129 SER B O 1
ATOM 2121 N N . THR B 1 130 ? -2.193 -8.008 -16.406 1 98.56 130 THR B N 1
ATOM 2122 C CA . THR B 1 130 ? -1.203 -7.035 -15.969 1 98.56 130 THR B CA 1
ATOM 2123 C C . THR B 1 130 ? -0.51 -7.504 -14.695 1 98.56 130 THR B C 1
ATOM 2125 O O . THR B 1 130 ? -0.44 -6.766 -13.711 1 98.56 130 THR B O 1
ATOM 2128 N N . ILE B 1 131 ? -0.029 -8.648 -14.703 1 98.81 131 ILE B N 1
ATOM 2129 C CA . ILE B 1 131 ? 0.709 -9.172 -13.562 1 98.81 131 ILE B CA 1
ATOM 2130 C C . ILE B 1 131 ? 2.076 -8.5 -13.477 1 98.81 131 ILE B C 1
ATOM 2132 O O . ILE B 1 131 ? 2.869 -8.562 -14.422 1 98.81 131 ILE B O 1
ATOM 2136 N N . GLU B 1 132 ? 2.309 -7.844 -12.352 1 98.31 132 GLU B N 1
ATOM 2137 C CA . GLU B 1 132 ? 3.541 -7.094 -12.148 1 98.31 132 GLU B CA 1
ATOM 2138 C C . GLU B 1 132 ? 4.051 -7.258 -10.719 1 98.31 132 GLU B C 1
ATOM 2140 O O . GLU B 1 132 ? 3.301 -7.66 -9.828 1 98.31 132 GLU B O 1
ATOM 2145 N N . THR B 1 133 ? 5.348 -6.977 -10.523 1 98.69 133 THR B N 1
ATOM 2146 C CA . THR B 1 133 ? 5.953 -6.902 -9.203 1 98.69 133 THR B CA 1
ATOM 2147 C C . THR B 1 133 ? 6.719 -5.594 -9.031 1 98.69 133 THR B C 1
ATOM 2149 O O . THR B 1 133 ? 7.172 -5 -10.008 1 98.69 133 THR B O 1
ATOM 2152 N N . GLN B 1 134 ? 6.723 -5.18 -7.82 1 98.12 134 GLN B N 1
ATOM 2153 C CA . GLN B 1 134 ? 7.492 -3.982 -7.504 1 98.12 134 GLN B CA 1
ATOM 2154 C C . GLN B 1 134 ? 8.055 -4.051 -6.086 1 98.12 134 GLN B C 1
ATOM 2156 O O . GLN B 1 134 ? 7.543 -4.793 -5.246 1 98.12 134 GLN B O 1
ATOM 2161 N N . THR B 1 135 ? 9.188 -3.365 -5.914 1 98.62 135 THR B N 1
ATOM 2162 C CA . THR B 1 135 ? 9.773 -3.174 -4.594 1 98.62 135 THR B CA 1
ATOM 2163 C C . THR B 1 135 ? 9.797 -1.695 -4.219 1 98.62 135 THR B C 1
ATOM 2165 O O . THR B 1 135 ? 10.117 -0.844 -5.051 1 98.62 135 THR B O 1
ATOM 2168 N N . PHE B 1 136 ? 9.414 -1.405 -3.027 1 98.81 136 PHE B N 1
ATOM 2169 C CA . PHE B 1 136 ? 9.422 -0.032 -2.535 1 98.81 136 PHE B CA 1
ATOM 2170 C C . PHE B 1 136 ? 9.617 0.001 -1.024 1 98.81 136 PHE B C 1
ATOM 2172 O O . PHE B 1 136 ? 9.578 -1.04 -0.366 1 98.81 136 PHE B O 1
ATOM 2179 N N . THR B 1 137 ? 9.961 1.144 -0.447 1 98.81 137 THR B N 1
ATOM 2180 C CA . THR B 1 137 ? 9.969 1.308 1.002 1 98.81 137 THR B CA 1
ATOM 2181 C C . THR B 1 137 ? 8.555 1.501 1.536 1 98.81 137 THR B C 1
ATOM 2183 O O . THR B 1 137 ? 7.715 2.123 0.879 1 98.81 137 THR B O 1
ATOM 2186 N N . LEU B 1 138 ? 8.281 0.959 2.607 1 98.75 138 LEU B N 1
ATOM 2187 C CA . LEU B 1 138 ? 6.996 1.057 3.293 1 98.75 138 LEU B CA 1
ATOM 2188 C C . LEU B 1 138 ? 7.191 1.38 4.77 1 98.75 138 LEU B C 1
ATOM 2190 O O . LEU B 1 138 ? 7.594 0.514 5.551 1 98.75 138 LEU B O 1
ATOM 2194 N N . MET B 1 139 ? 6.887 2.609 5.121 1 98.56 139 MET B N 1
ATOM 2195 C CA . MET B 1 139 ? 7.188 3.092 6.465 1 98.56 139 MET B CA 1
ATOM 2196 C C . MET B 1 139 ? 5.906 3.408 7.23 1 98.56 139 MET B C 1
ATOM 2198 O O . MET B 1 139 ? 5.035 4.117 6.727 1 9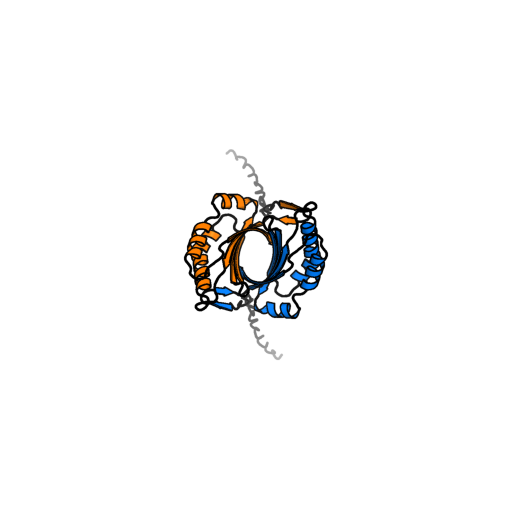8.56 139 MET B O 1
ATOM 2202 N N . PRO B 1 140 ? 5.828 2.83 8.422 1 97.44 140 PRO B N 1
ATOM 2203 C CA . PRO B 1 140 ? 4.801 3.412 9.289 1 97.44 140 PRO B CA 1
ATOM 2204 C C . PRO B 1 140 ? 5.113 4.852 9.695 1 97.44 140 PRO B C 1
ATOM 2206 O O . PRO B 1 140 ? 6.266 5.176 9.984 1 97.44 140 PRO B O 1
ATOM 2209 N N . MET B 1 141 ? 4.105 5.684 9.617 1 97.19 141 MET B N 1
ATOM 2210 C CA . MET B 1 141 ? 4.297 7.086 9.969 1 97.19 141 MET B CA 1
ATOM 2211 C C . MET B 1 141 ? 3.715 7.387 11.352 1 97.19 141 MET B C 1
ATOM 2213 O O . MET B 1 141 ? 2.701 6.809 11.742 1 97.19 141 MET B O 1
#

Solvent-accessible surface area (backbone atoms only — not comparable to full-atom values): 16099 Å² total; per-residue (Å²): 137,84,80,76,77,80,74,80,79,77,80,77,76,75,74,74,75,71,71,69,75,66,69,73,66,70,76,74,66,71,43,73,82,44,75,91,40,67,38,43,28,34,25,45,34,44,34,29,29,41,30,76,57,80,78,29,43,28,47,36,50,46,48,52,45,48,61,74,46,43,68,59,48,67,63,40,75,59,55,74,46,39,33,37,36,45,25,81,87,80,23,38,41,34,37,39,40,28,22,41,50,90,44,42,60,63,40,53,73,55,62,43,62,58,44,64,60,46,52,54,51,47,71,71,36,70,56,47,44,74,76,47,74,49,68,32,34,49,36,84,104,139,82,81,76,79,81,74,82,80,79,80,74,76,77,75,74,74,76,69,70,74,64,72,75,66,72,75,72,67,69,43,72,82,45,75,91,40,67,40,43,27,34,26,46,33,43,34,30,30,42,32,77,56,79,78,28,43,27,46,38,49,46,48,50,44,47,62,74,44,43,69,58,46,68,62,40,77,60,55,74,47,39,34,39,36,45,24,83,87,80,24,38,43,34,38,37,40,29,22,42,50,89,43,44,60,62,39,54,73,56,61,44,61,57,43,64,61,46,54,54,52,46,71,72,35,69,54,48,44,74,76,46,74,47,66,32,35,48,35,83,106

Organism: Phaeodactylum tricornutum (strain CCAP 1055/1) (NCBI:txid556484)

Radius of gyration: 28.62 Å; Cα contacts (8 Å, |Δi|>4): 457; chains: 2; bounding box: 75×58×99 Å

Nearest PDB structures (foldseek):
  1y0h-assembly1_B  TM=6.967E-01  e=7.464E-05  Mycobacterium tuberculosis
  2n76-assembly1_A  TM=6.119E-01  e=1.290E-03  synthetic construct
  3bgu-assembly1_A  TM=5.741E-01  e=1.075E-03  Thermobifida fusca YX
  3fmb-assembly1_B  TM=6.321E-01  e=2.513E-03  Bacteroides fragilis NCTC 9343
  2qlw-assembly1_A  TM=5.609E-01  e=3.014E-03  unclassified